Protein AF-A0A9E2PHH6-F1 (afdb_monomer)

Structure (mmCIF, N/CA/C/O backbone):
data_AF-A0A9E2PHH6-F1
#
_entry.id   AF-A0A9E2PHH6-F1
#
loop_
_atom_site.group_PDB
_atom_site.id
_atom_site.type_symbol
_atom_site.label_atom_id
_atom_site.label_alt_id
_atom_site.label_comp_id
_atom_site.label_asym_id
_atom_site.label_entity_id
_atom_site.label_seq_id
_atom_site.pdbx_PDB_ins_code
_atom_site.Cartn_x
_atom_site.Cartn_y
_atom_site.Cartn_z
_atom_site.occupancy
_atom_site.B_iso_or_equiv
_atom_site.auth_seq_id
_atom_site.auth_comp_id
_atom_site.auth_asym_id
_atom_site.auth_atom_id
_atom_site.pdbx_PDB_model_num
ATOM 1 N N . LYS A 1 1 ? -29.167 -20.992 0.117 1.00 62.59 1 LYS A N 1
ATOM 2 C CA . LYS A 1 1 ? -28.133 -21.661 -0.713 1.00 62.59 1 LYS A CA 1
ATOM 3 C C . LYS A 1 1 ? -28.331 -21.208 -2.148 1.00 62.59 1 LYS A C 1
ATOM 5 O O . LYS A 1 1 ? -29.366 -21.529 -2.717 1.00 62.59 1 LYS A O 1
ATOM 10 N N . THR A 1 2 ? -27.399 -20.427 -2.676 1.00 79.56 2 THR A N 1
ATOM 11 C CA . THR A 1 2 ? -27.363 -20.005 -4.081 1.00 79.56 2 THR A CA 1
ATOM 12 C C . THR A 1 2 ? -26.697 -21.092 -4.937 1.00 79.56 2 THR A C 1
ATOM 14 O O . THR A 1 2 ? -25.891 -21.870 -4.412 1.00 79.56 2 THR A O 1
ATOM 17 N N . PRO A 1 3 ? -27.066 -21.237 -6.222 1.00 87.62 3 PRO A N 1
ATOM 18 C CA . PRO A 1 3 ? -26.394 -22.165 -7.129 1.00 87.62 3 PRO A CA 1
ATOM 19 C C . PRO A 1 3 ? -24.990 -21.652 -7.491 1.00 87.62 3 PRO A C 1
ATOM 21 O O . PRO A 1 3 ? -24.702 -20.473 -7.337 1.00 87.62 3 PRO A O 1
ATOM 24 N N . ALA A 1 4 ? -24.128 -22.518 -8.031 1.00 90.12 4 ALA A N 1
ATOM 25 C CA . ALA A 1 4 ? -22.796 -22.116 -8.508 1.00 90.12 4 ALA A CA 1
ATOM 26 C C . ALA A 1 4 ? -22.824 -21.342 -9.847 1.00 90.12 4 ALA A C 1
ATOM 28 O O . ALA A 1 4 ? -21.807 -20.801 -10.266 1.00 90.12 4 ALA A O 1
ATOM 29 N N . CYS A 1 5 ? -23.969 -21.301 -10.535 1.00 92.12 5 CYS A N 1
ATOM 30 C CA . CYS A 1 5 ? -24.151 -20.612 -11.813 1.00 92.12 5 CYS A CA 1
ATOM 31 C C . CYS A 1 5 ? -24.563 -19.142 -11.609 1.00 92.12 5 CYS A C 1
ATOM 33 O O . CYS A 1 5 ? -25.688 -18.750 -11.913 1.00 92.12 5 CYS A O 1
ATOM 35 N N . PHE A 1 6 ? -23.656 -18.342 -11.059 1.00 92.19 6 PHE A N 1
ATOM 36 C CA . PHE A 1 6 ? -23.803 -16.894 -10.928 1.00 92.19 6 PHE A CA 1
ATOM 37 C C . PHE A 1 6 ? -22.434 -16.227 -11.086 1.00 92.19 6 PHE A C 1
ATOM 39 O O . PHE A 1 6 ? -21.400 -16.892 -10.997 1.00 92.19 6 PHE A O 1
ATOM 46 N N . GLU A 1 7 ? -22.426 -14.920 -11.318 1.00 92.44 7 GLU A N 1
ATOM 47 C CA . GLU A 1 7 ? -21.199 -14.129 -11.342 1.00 92.44 7 GLU A CA 1
ATOM 48 C C . GLU A 1 7 ? -20.970 -13.518 -9.952 1.00 92.44 7 GLU A C 1
ATOM 50 O O . GLU A 1 7 ? -21.840 -12.787 -9.466 1.00 92.44 7 GLU A O 1
ATOM 55 N N . PRO A 1 8 ? -19.840 -13.811 -9.281 1.00 91.25 8 PRO A N 1
ATOM 56 C CA . PRO A 1 8 ? -19.563 -13.243 -7.972 1.00 91.25 8 PRO A CA 1
ATOM 57 C C . PRO A 1 8 ? -19.492 -11.719 -8.013 1.00 91.25 8 PRO A C 1
ATOM 59 O O . PRO A 1 8 ? -18.842 -11.139 -8.883 1.00 91.25 8 PRO A O 1
ATOM 62 N N . THR A 1 9 ? -20.087 -11.082 -7.011 1.00 92.56 9 THR A N 1
ATOM 63 C CA . THR A 1 9 ? -19.931 -9.648 -6.763 1.00 92.56 9 THR A CA 1
ATOM 64 C C . THR A 1 9 ? -19.161 -9.468 -5.466 1.00 92.56 9 THR A C 1
ATOM 66 O O . THR A 1 9 ? -19.453 -10.114 -4.463 1.00 92.56 9 THR A O 1
ATOM 69 N N . ILE A 1 10 ? -18.144 -8.612 -5.498 1.00 93.38 10 ILE A N 1
ATOM 70 C CA . ILE A 1 10 ? -17.319 -8.295 -4.333 1.00 93.38 10 ILE A CA 1
ATOM 71 C C . ILE A 1 10 ? -17.466 -6.818 -3.993 1.00 93.38 10 ILE A C 1
ATOM 73 O O . ILE A 1 10 ? -17.485 -5.961 -4.872 1.00 93.38 10 ILE A O 1
ATOM 77 N N . ASP A 1 11 ? -17.524 -6.520 -2.705 1.00 95.25 11 ASP A N 1
ATOM 78 C CA . ASP A 1 11 ? -17.626 -5.176 -2.138 1.00 95.25 11 ASP A CA 1
ATOM 79 C C . ASP A 1 11 ? -16.280 -4.705 -1.552 1.00 95.25 11 ASP A C 1
ATOM 81 O O . ASP A 1 11 ? -16.196 -3.834 -0.688 1.00 95.25 11 ASP A O 1
ATOM 85 N N . TYR A 1 12 ? -15.185 -5.287 -2.033 1.00 96.50 12 TYR A N 1
ATOM 86 C CA . TYR A 1 12 ? -13.823 -4.993 -1.607 1.00 96.50 12 TYR A CA 1
ATOM 87 C C . TYR A 1 12 ? -12.854 -5.024 -2.791 1.00 96.50 12 TYR A C 1
ATOM 89 O O . TYR A 1 12 ? -13.124 -5.575 -3.854 1.00 96.50 12 TYR A O 1
ATOM 97 N N . CYS A 1 13 ? -11.675 -4.443 -2.595 1.00 97.69 13 CYS A N 1
ATOM 98 C CA . CYS A 1 13 ? -10.544 -4.550 -3.505 1.00 97.69 13 CYS A CA 1
ATOM 99 C C . CYS A 1 13 ? -9.612 -5.684 -3.067 1.00 97.69 13 CYS A C 1
ATOM 101 O O . CYS A 1 13 ? -9.272 -5.805 -1.888 1.00 97.69 13 CYS A O 1
ATOM 103 N N . VAL A 1 14 ? -9.121 -6.455 -4.038 1.00 98.25 14 VAL A N 1
ATOM 104 C CA . VAL A 1 14 ? -8.064 -7.453 -3.837 1.00 98.25 14 VAL A CA 1
ATOM 105 C C . VAL A 1 14 ? -6.812 -6.999 -4.579 1.00 98.25 14 VAL A C 1
ATOM 107 O O . VAL A 1 14 ? -6.861 -6.710 -5.773 1.00 98.25 14 VAL A O 1
ATOM 110 N N . VAL A 1 15 ? -5.680 -6.925 -3.880 1.00 98.69 15 VAL A N 1
ATOM 111 C CA . VAL A 1 15 ? -4.382 -6.567 -4.464 1.00 98.69 15 VAL A CA 1
ATOM 112 C C . VAL A 1 15 ? -3.425 -7.736 -4.305 1.00 98.69 15 VAL A C 1
ATOM 114 O O . VAL A 1 15 ? -3.178 -8.198 -3.191 1.00 98.69 15 VAL A O 1
ATOM 117 N N . LYS A 1 16 ? -2.855 -8.183 -5.427 1.00 98.56 16 LYS A N 1
ATOM 118 C CA . LYS A 1 16 ? -1.782 -9.176 -5.473 1.00 98.56 16 LYS A CA 1
ATOM 119 C C . LYS A 1 16 ? -0.459 -8.506 -5.825 1.00 98.56 16 LYS A C 1
ATOM 121 O O . LYS A 1 16 ? -0.397 -7.715 -6.764 1.00 98.56 16 LYS A O 1
ATOM 126 N N . ILE A 1 17 ? 0.612 -8.854 -5.112 1.00 98.50 17 ILE A N 1
ATOM 127 C CA . ILE A 1 17 ? 1.973 -8.381 -5.396 1.00 98.50 17 ILE A CA 1
ATOM 128 C C . ILE A 1 17 ? 2.911 -9.589 -5.540 1.00 98.50 17 ILE A C 1
ATOM 130 O O . ILE A 1 17 ? 2.931 -10.450 -4.661 1.00 98.50 17 ILE A O 1
ATOM 134 N N . PRO A 1 18 ? 3.677 -9.702 -6.641 1.00 98.19 18 PRO A N 1
ATOM 135 C CA . PRO A 1 18 ? 4.663 -10.769 -6.799 1.00 98.19 18 PRO A CA 1
ATOM 136 C C . PRO A 1 18 ? 5.875 -10.576 -5.871 1.00 98.19 18 PRO A C 1
ATOM 138 O O . PRO A 1 18 ? 6.358 -9.459 -5.683 1.00 98.19 18 PRO A O 1
ATOM 141 N N . ARG A 1 19 ? 6.415 -11.683 -5.348 1.00 97.56 19 ARG A N 1
ATOM 142 C CA . ARG A 1 19 ? 7.656 -11.737 -4.561 1.00 97.56 19 ARG A CA 1
ATOM 143 C C . ARG A 1 19 ? 8.818 -12.196 -5.442 1.00 97.56 19 ARG A C 1
ATOM 145 O O . ARG A 1 19 ? 8.724 -13.211 -6.129 1.00 97.56 19 ARG A O 1
ATOM 152 N N . PHE A 1 20 ? 9.932 -11.472 -5.387 1.00 97.31 20 PHE A N 1
ATOM 153 C CA . PHE A 1 20 ? 11.174 -11.770 -6.116 1.00 97.31 20 PHE A CA 1
ATOM 154 C C . PHE A 1 20 ? 12.326 -11.939 -5.140 1.00 97.31 20 PHE A C 1
ATOM 156 O O . PHE A 1 20 ? 12.301 -11.270 -4.118 1.00 97.31 20 PHE A O 1
ATOM 163 N N . THR A 1 21 ? 13.337 -12.745 -5.456 1.00 95.44 21 THR A N 1
ATOM 164 C CA . THR A 1 21 ? 14.531 -12.942 -4.607 1.00 95.44 21 THR A CA 1
ATOM 165 C C . THR A 1 21 ? 15.825 -12.736 -5.401 1.00 95.44 21 THR A C 1
ATOM 167 O O . THR A 1 21 ? 16.674 -13.626 -5.460 1.00 95.44 21 THR A O 1
ATOM 170 N N . PHE A 1 22 ? 15.958 -11.594 -6.083 1.00 95.00 22 PHE A N 1
ATOM 171 C CA . PHE A 1 22 ? 17.131 -11.291 -6.918 1.00 95.00 22 PHE A CA 1
ATOM 172 C C . PHE A 1 22 ? 18.436 -11.207 -6.116 1.00 95.00 22 PHE A C 1
ATOM 174 O O . PHE A 1 22 ? 19.499 -11.489 -6.655 1.00 95.00 22 PHE A O 1
ATOM 181 N N . GLU A 1 23 ? 18.362 -10.922 -4.815 1.00 92.38 23 GLU A N 1
ATOM 182 C CA . GLU A 1 23 ? 19.497 -10.947 -3.889 1.00 92.38 23 GLU A CA 1
ATOM 183 C C . GLU A 1 23 ? 20.211 -12.308 -3.830 1.00 92.38 23 GLU A C 1
ATOM 185 O O . GLU A 1 23 ? 21.391 -12.368 -3.498 1.00 92.38 23 GLU A O 1
ATOM 190 N N . LYS A 1 24 ? 19.519 -13.399 -4.188 1.00 94.94 24 LYS A N 1
ATOM 191 C CA . LYS A 1 24 ? 20.097 -14.749 -4.271 1.00 94.94 24 LYS A CA 1
ATOM 192 C C . LYS A 1 24 ? 20.751 -15.047 -5.627 1.00 94.94 24 LYS A C 1
ATOM 194 O O . LYS A 1 24 ? 21.414 -16.070 -5.762 1.00 94.94 24 LYS A O 1
ATOM 199 N N . PHE A 1 25 ? 20.568 -14.176 -6.622 1.00 95.62 25 PHE A N 1
ATOM 200 C CA . PHE A 1 25 ? 21.005 -14.373 -8.007 1.00 95.62 25 PHE A CA 1
ATOM 201 C C . PHE A 1 25 ? 21.677 -13.099 -8.553 1.00 95.62 25 PHE A C 1
ATOM 203 O O . PHE A 1 25 ? 21.131 -12.452 -9.445 1.00 95.62 25 PHE A O 1
ATOM 210 N N . PRO A 1 26 ? 22.867 -12.718 -8.051 1.00 92.88 26 PRO A N 1
ATOM 211 C CA . PRO A 1 26 ? 23.500 -11.434 -8.376 1.00 92.88 26 PRO A CA 1
ATOM 212 C C . PRO A 1 26 ? 23.851 -11.264 -9.862 1.00 92.88 26 PRO A C 1
ATOM 214 O O . PRO A 1 26 ? 23.921 -10.143 -10.353 1.00 92.88 26 PRO A O 1
ATOM 217 N N . SER A 1 27 ? 24.060 -12.363 -10.589 1.00 94.12 27 SER A N 1
ATOM 218 C CA . SER A 1 27 ? 24.339 -12.346 -12.032 1.00 94.12 27 SER A CA 1
ATOM 219 C C . SER A 1 27 ? 23.077 -12.290 -12.900 1.00 94.12 27 SER A C 1
ATOM 221 O O . SER A 1 27 ? 23.186 -12.188 -14.119 1.00 94.12 27 SER A O 1
ATOM 223 N N . ALA A 1 28 ? 21.885 -12.405 -12.307 1.00 93.62 28 ALA A N 1
ATOM 224 C CA . ALA A 1 28 ? 20.632 -12.369 -13.046 1.00 93.62 28 ALA A CA 1
ATOM 225 C C . ALA A 1 28 ? 20.187 -10.924 -13.293 1.00 93.62 28 ALA A C 1
ATOM 227 O O . ALA A 1 28 ? 20.197 -10.095 -12.387 1.00 93.62 28 ALA A O 1
ATOM 228 N N . ASP A 1 29 ? 19.719 -10.637 -14.508 1.00 95.12 29 ASP A N 1
ATOM 229 C CA . ASP A 1 29 ? 19.074 -9.361 -14.820 1.00 95.12 29 ASP A CA 1
ATOM 230 C C . ASP A 1 29 ? 17.739 -9.238 -14.048 1.00 95.12 29 ASP A C 1
ATOM 232 O O . ASP A 1 29 ? 16.829 -10.048 -14.281 1.00 95.12 29 ASP A O 1
ATOM 236 N N . PRO A 1 30 ? 17.571 -8.238 -13.158 1.00 95.56 30 PRO A N 1
ATOM 237 C CA . PRO A 1 30 ? 16.359 -8.066 -12.359 1.00 95.56 30 PRO A CA 1
ATOM 238 C C . PRO A 1 30 ? 15.195 -7.413 -13.126 1.00 95.56 30 PRO A C 1
ATOM 240 O O . PRO A 1 30 ? 14.110 -7.238 -12.564 1.00 95.56 30 PRO A O 1
ATOM 243 N N . THR A 1 31 ? 15.389 -7.041 -14.396 1.00 97.00 31 THR A N 1
ATOM 244 C CA . THR A 1 31 ? 14.356 -6.412 -15.230 1.00 97.00 31 THR A CA 1
ATOM 245 C C . THR A 1 31 ? 13.161 -7.342 -15.415 1.00 97.00 31 THR A C 1
ATOM 247 O O . THR A 1 31 ? 13.316 -8.506 -15.796 1.00 97.00 31 THR A O 1
ATOM 250 N N . LEU A 1 32 ? 11.950 -6.841 -15.165 1.00 97.69 32 LEU A N 1
ATOM 251 C CA . LEU A 1 32 ? 10.727 -7.617 -15.369 1.00 97.69 32 LEU A CA 1
ATOM 252 C C . LEU A 1 32 ? 10.324 -7.568 -16.843 1.00 97.69 32 LEU A C 1
ATOM 254 O O . LEU A 1 32 ? 10.205 -6.494 -17.433 1.00 97.69 32 LEU A O 1
ATOM 258 N N . THR A 1 33 ? 10.108 -8.741 -17.428 1.00 96.62 33 THR A N 1
ATOM 259 C CA . THR A 1 33 ? 9.721 -8.912 -18.832 1.00 96.62 33 THR A CA 1
ATOM 260 C C . THR A 1 33 ? 8.485 -9.808 -18.913 1.00 96.62 33 THR A C 1
ATOM 262 O O . THR A 1 33 ? 7.839 -10.083 -17.904 1.00 96.62 33 THR A O 1
ATOM 265 N N . VAL A 1 34 ? 8.143 -10.277 -20.113 1.00 96.94 34 VAL A N 1
ATOM 266 C CA . VAL A 1 34 ? 7.065 -11.257 -20.314 1.00 96.94 34 VAL A CA 1
ATOM 267 C C . VAL A 1 34 ? 7.364 -12.622 -19.679 1.00 96.94 34 VAL A C 1
ATOM 269 O O . VAL A 1 34 ? 6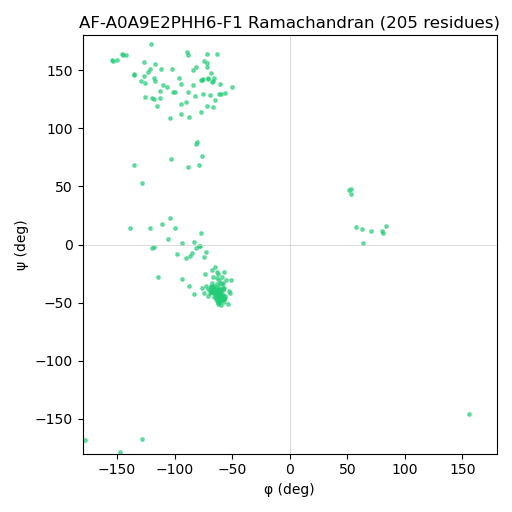.442 -13.398 -19.453 1.00 96.94 34 VAL A O 1
ATOM 272 N N . SER A 1 35 ? 8.635 -12.922 -19.386 1.00 97.00 35 SER A N 1
ATOM 273 C CA . SER A 1 35 ? 9.028 -14.163 -18.717 1.00 97.00 35 SER A CA 1
ATOM 274 C C . SER A 1 35 ? 8.998 -13.994 -17.199 1.00 97.00 35 SER A C 1
ATOM 276 O O . SER A 1 35 ? 9.545 -13.028 -16.654 1.00 97.00 35 SER A O 1
ATOM 278 N N . MET A 1 36 ? 8.359 -14.940 -16.509 1.00 97.25 36 MET A N 1
ATOM 279 C CA . MET A 1 36 ? 8.166 -14.878 -15.064 1.00 97.25 36 MET A CA 1
ATOM 280 C C . MET A 1 36 ? 9.495 -15.050 -14.315 1.00 97.25 36 MET A C 1
ATOM 282 O O . MET A 1 36 ? 10.226 -16.012 -14.529 1.00 97.25 36 MET A O 1
ATOM 286 N N . LYS A 1 37 ? 9.774 -14.122 -13.391 1.00 97.56 37 LYS A N 1
ATOM 287 C CA . LYS A 1 37 ? 10.934 -14.161 -12.476 1.00 97.56 37 LYS A CA 1
ATOM 288 C C . LYS A 1 37 ? 10.540 -14.184 -10.992 1.00 97.56 37 LYS A C 1
ATOM 290 O O . LYS A 1 37 ? 11.406 -14.218 -10.123 1.00 97.56 37 LYS A O 1
ATOM 295 N N . SER A 1 38 ? 9.245 -14.104 -10.683 1.00 96.94 38 SER A N 1
ATOM 296 C CA . SER A 1 38 ? 8.741 -14.146 -9.308 1.00 96.94 38 SER A CA 1
ATOM 297 C C . SER A 1 38 ? 8.793 -15.563 -8.747 1.00 96.94 38 SER A C 1
ATOM 299 O O . SER A 1 38 ? 8.478 -16.517 -9.452 1.00 96.94 38 SER A O 1
ATOM 301 N N . VAL A 1 39 ? 9.127 -15.683 -7.465 1.00 97.25 39 VAL A N 1
ATOM 302 C CA . VAL A 1 39 ? 9.179 -16.960 -6.730 1.00 97.25 39 VAL A CA 1
ATOM 303 C C . VAL A 1 39 ? 7.914 -17.225 -5.912 1.00 97.25 39 VAL A C 1
ATOM 305 O O . VAL A 1 39 ? 7.752 -18.302 -5.352 1.00 97.25 39 VAL A O 1
ATOM 308 N N . GLY A 1 40 ? 7.026 -16.237 -5.823 1.00 97.44 40 GLY A N 1
ATOM 309 C CA . GLY A 1 40 ? 5.767 -16.332 -5.102 1.00 97.44 40 GLY A CA 1
ATOM 310 C C . GLY A 1 40 ? 4.955 -15.052 -5.228 1.00 97.44 40 GLY A C 1
ATOM 311 O O . GLY A 1 40 ? 5.268 -14.164 -6.028 1.00 97.44 40 GLY A O 1
ATOM 312 N N . GLU A 1 41 ? 3.917 -14.945 -4.413 1.00 98.06 41 GLU A N 1
ATOM 313 C CA . GLU A 1 41 ? 3.014 -13.805 -4.385 1.00 98.06 41 GLU A CA 1
ATOM 314 C C . GLU A 1 41 ? 2.350 -13.649 -3.025 1.00 98.06 41 GLU A C 1
ATOM 316 O O . GLU A 1 41 ? 2.257 -14.593 -2.246 1.00 98.06 41 GLU A O 1
ATOM 321 N N . VAL A 1 42 ? 1.879 -12.436 -2.766 1.00 98.19 42 VAL A N 1
ATOM 322 C CA . VAL A 1 42 ? 1.044 -12.115 -1.613 1.00 98.19 42 VAL A CA 1
ATOM 323 C C . VAL A 1 42 ? -0.250 -11.497 -2.101 1.00 98.19 42 VAL A C 1
ATOM 325 O O . VAL A 1 42 ? -0.263 -10.801 -3.118 1.00 98.19 42 VAL A O 1
ATOM 328 N N . MET A 1 43 ? -1.325 -11.736 -1.361 1.00 98.31 43 MET A N 1
ATOM 329 C CA . MET A 1 43 ? -2.646 -11.187 -1.629 1.00 98.31 43 MET A CA 1
ATOM 330 C C . MET A 1 43 ? -3.146 -10.463 -0.384 1.00 98.31 43 MET A C 1
ATOM 332 O O . MET A 1 43 ? -3.000 -10.963 0.731 1.00 98.31 43 MET A O 1
ATOM 336 N N . ALA A 1 44 ? -3.772 -9.306 -0.573 1.00 98.38 44 ALA A N 1
ATOM 337 C CA . ALA A 1 44 ? -4.476 -8.612 0.490 1.00 98.38 44 ALA A CA 1
ATOM 338 C C . ALA A 1 44 ? -5.838 -8.097 0.030 1.00 98.38 44 ALA A C 1
ATOM 340 O O . ALA A 1 44 ? -6.005 -7.675 -1.113 1.00 98.38 44 ALA A O 1
ATOM 341 N N . ILE A 1 45 ? -6.784 -8.095 0.966 1.00 98.44 45 ILE A N 1
ATOM 342 C CA . ILE A 1 45 ? -8.148 -7.596 0.785 1.00 98.44 45 ILE A CA 1
ATOM 343 C C . ILE A 1 45 ? -8.308 -6.309 1.595 1.00 98.44 45 ILE A C 1
ATOM 345 O O . ILE A 1 45 ? -7.846 -6.252 2.735 1.00 98.44 45 ILE A O 1
ATOM 349 N N . GLY A 1 46 ? -8.953 -5.291 1.039 1.00 97.88 46 GLY A N 1
ATOM 350 C CA . GLY A 1 46 ? -9.332 -4.066 1.749 1.00 97.88 46 GLY A CA 1
ATOM 351 C C . GLY A 1 46 ? -10.558 -3.425 1.111 1.00 97.88 46 GLY A C 1
ATOM 352 O O . GLY A 1 46 ? -10.835 -3.668 -0.060 1.00 97.88 46 GLY A O 1
ATOM 353 N N . ARG A 1 47 ? -11.291 -2.590 1.850 1.00 97.00 47 ARG A N 1
ATOM 354 C CA . ARG A 1 47 ? -12.487 -1.896 1.324 1.00 97.00 47 ARG A CA 1
ATOM 355 C C . ARG A 1 47 ? -12.139 -0.868 0.256 1.00 97.00 47 ARG A C 1
ATOM 357 O O . ARG A 1 47 ? -12.952 -0.537 -0.597 1.00 97.00 47 ARG A O 1
ATOM 364 N N . THR A 1 48 ? -10.893 -0.404 0.259 1.00 98.06 48 THR A N 1
ATOM 365 C CA . THR A 1 48 ? -10.351 0.475 -0.775 1.00 98.06 48 THR A CA 1
ATOM 366 C C . THR A 1 48 ? -9.063 -0.094 -1.358 1.00 98.06 48 THR A C 1
ATOM 368 O O . THR A 1 48 ? -8.330 -0.841 -0.704 1.00 98.06 48 THR A O 1
ATOM 371 N N . PHE A 1 49 ? -8.728 0.322 -2.581 1.00 98.56 49 PHE A N 1
ATOM 372 C CA . PHE A 1 49 ? -7.446 -0.023 -3.198 1.00 98.56 49 PHE A CA 1
ATOM 373 C C . PHE A 1 49 ? -6.247 0.424 -2.349 1.00 98.56 49 PHE A C 1
ATOM 375 O O . PHE A 1 49 ? -5.260 -0.300 -2.260 1.00 98.56 49 PHE A O 1
ATOM 382 N N . LYS A 1 50 ? -6.329 1.589 -1.694 1.00 98.56 50 LYS A N 1
ATOM 383 C CA . LYS A 1 50 ? -5.239 2.124 -0.860 1.00 98.56 50 LYS A CA 1
ATOM 384 C C . LYS A 1 50 ? -4.958 1.217 0.330 1.00 98.56 50 LYS A C 1
ATOM 386 O O . LYS A 1 50 ? -3.806 0.856 0.570 1.00 98.56 50 LYS A O 1
ATOM 391 N N . GLU A 1 51 ? -6.025 0.803 1.011 1.00 98.69 51 GLU A N 1
ATOM 392 C CA . GLU A 1 51 ? -5.940 -0.135 2.121 1.00 98.69 51 GLU A CA 1
ATOM 393 C C . GLU A 1 51 ? -5.334 -1.469 1.671 1.00 98.69 51 GLU A C 1
ATOM 395 O O . GLU A 1 51 ? -4.350 -1.934 2.251 1.00 98.69 51 GLU A O 1
ATOM 400 N N . ALA A 1 52 ? -5.885 -2.058 0.604 1.00 98.56 52 ALA A N 1
ATOM 401 C CA . ALA A 1 52 ? -5.431 -3.337 0.069 1.00 98.56 52 ALA A CA 1
ATOM 402 C C . ALA A 1 52 ? -3.964 -3.283 -0.399 1.00 98.56 52 ALA A C 1
ATOM 404 O O . ALA A 1 52 ? -3.191 -4.194 -0.104 1.00 98.56 52 ALA A O 1
ATOM 405 N N . LEU A 1 53 ? -3.543 -2.197 -1.055 1.00 98.75 53 LEU A N 1
ATOM 406 C CA . LEU A 1 53 ? -2.166 -1.999 -1.508 1.00 98.75 53 LEU A CA 1
ATOM 407 C C . LEU A 1 53 ? -1.185 -1.950 -0.332 1.00 98.75 53 LEU A C 1
ATOM 409 O O . LEU A 1 53 ? -0.177 -2.657 -0.345 1.00 98.75 53 LEU A O 1
ATOM 413 N N . GLN A 1 54 ? -1.468 -1.146 0.698 1.00 98.62 54 GLN A N 1
ATOM 414 C CA . GLN A 1 54 ? -0.580 -1.053 1.861 1.00 98.62 54 GLN A CA 1
ATOM 415 C C . GLN A 1 54 ? -0.544 -2.354 2.669 1.00 98.62 54 GLN A C 1
ATOM 417 O O . GLN A 1 54 ? 0.505 -2.709 3.211 1.00 98.62 54 GLN A O 1
ATOM 422 N N . LYS A 1 55 ? -1.658 -3.097 2.722 1.00 98.56 55 LYS A N 1
ATOM 423 C CA . LYS A 1 55 ? -1.707 -4.460 3.273 1.00 98.56 55 LYS A CA 1
ATOM 424 C C . LYS A 1 55 ? -0.810 -5.415 2.494 1.00 98.56 55 LYS A C 1
ATOM 426 O O . LYS A 1 55 ? 0.029 -6.072 3.098 1.00 98.56 55 LYS A O 1
ATOM 431 N N . ALA A 1 56 ? -0.930 -5.444 1.171 1.00 98.50 56 ALA A N 1
ATOM 432 C CA . ALA A 1 56 ? -0.118 -6.320 0.337 1.00 98.50 56 ALA A CA 1
ATOM 433 C C . ALA A 1 56 ? 1.382 -5.999 0.459 1.00 98.50 56 ALA A C 1
ATOM 435 O O . ALA A 1 56 ? 2.193 -6.911 0.586 1.00 98.50 56 ALA A O 1
ATOM 436 N N . LEU A 1 57 ? 1.757 -4.714 0.490 1.00 98.38 57 LEU A N 1
ATOM 437 C CA . LEU A 1 57 ? 3.158 -4.297 0.616 1.00 98.38 57 LEU A CA 1
ATOM 438 C C . LEU A 1 57 ? 3.791 -4.735 1.938 1.00 98.38 57 LEU A C 1
ATOM 440 O O . LEU A 1 57 ? 4.915 -5.234 1.929 1.00 98.38 57 LEU A O 1
ATOM 444 N N . ARG A 1 58 ? 3.081 -4.590 3.063 1.00 97.62 58 ARG A N 1
ATOM 445 C CA . ARG A 1 58 ? 3.618 -5.021 4.363 1.00 97.62 58 ARG A CA 1
ATOM 446 C C . ARG A 1 58 ? 3.647 -6.537 4.543 1.00 97.62 58 ARG A C 1
ATOM 448 O O . ARG A 1 58 ? 4.467 -7.036 5.297 1.00 97.62 58 ARG A O 1
ATOM 455 N N . SER A 1 59 ? 2.783 -7.262 3.837 1.00 97.38 59 SER A N 1
ATOM 456 C CA . SER A 1 59 ? 2.770 -8.729 3.833 1.00 97.38 59 SER A CA 1
ATOM 457 C C . SER A 1 59 ? 3.813 -9.343 2.898 1.00 97.38 59 SER A C 1
ATOM 459 O O . SER A 1 59 ? 3.926 -10.558 2.845 1.00 97.38 59 SER A O 1
ATOM 461 N N . LEU A 1 60 ? 4.575 -8.538 2.148 1.00 95.69 60 LEU A N 1
ATOM 462 C CA . LEU A 1 60 ? 5.526 -9.026 1.142 1.00 95.69 60 LEU A CA 1
ATOM 463 C C . LEU A 1 60 ? 6.793 -9.675 1.743 1.00 95.69 60 LEU A C 1
ATOM 465 O O . LEU A 1 60 ? 7.608 -10.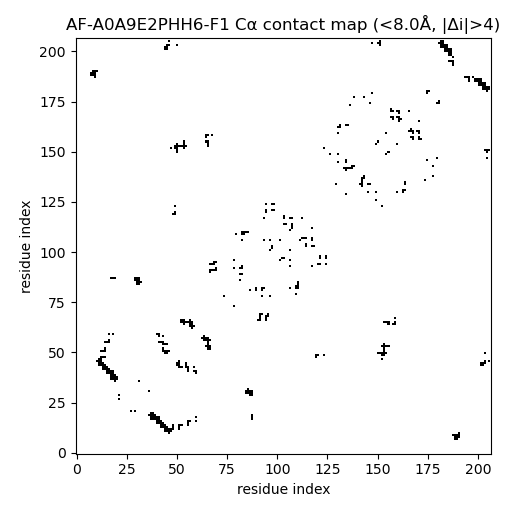223 0.999 1.00 95.69 60 LEU A O 1
ATOM 469 N N . GLU A 1 61 ? 6.974 -9.613 3.068 1.00 94.38 61 GLU A N 1
ATOM 470 C CA . GLU A 1 61 ? 8.107 -10.213 3.795 1.00 94.38 61 GLU A CA 1
ATOM 471 C C . GLU A 1 61 ? 9.477 -9.790 3.224 1.00 94.38 61 GLU A C 1
ATOM 473 O O . GLU A 1 61 ? 10.396 -10.589 3.010 1.00 94.38 61 GLU A O 1
ATOM 478 N N . ILE A 1 62 ? 9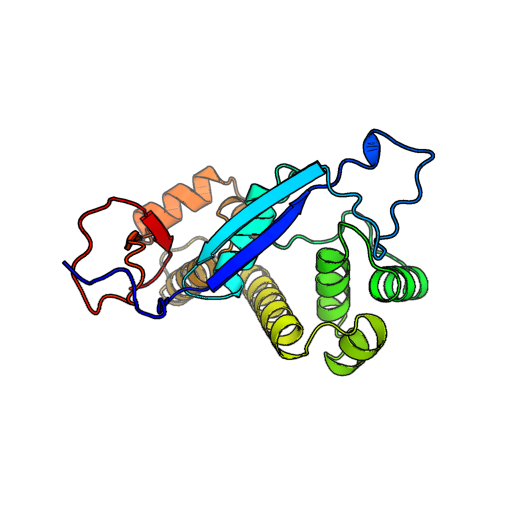.594 -8.494 2.914 1.00 94.06 62 ILE A N 1
ATOM 479 C CA . ILE A 1 62 ? 10.843 -7.822 2.501 1.00 94.06 62 ILE A CA 1
ATOM 480 C C . ILE A 1 62 ? 11.221 -6.661 3.433 1.00 94.06 62 ILE A C 1
ATOM 482 O O . ILE A 1 62 ? 12.056 -5.827 3.088 1.00 94.06 62 ILE A O 1
ATOM 486 N N . GLY A 1 63 ? 10.588 -6.587 4.609 1.00 94.31 63 GLY A N 1
ATOM 487 C CA . GLY A 1 63 ? 10.823 -5.535 5.602 1.00 94.31 63 GLY A CA 1
ATOM 488 C C . GLY A 1 63 ? 10.098 -4.211 5.337 1.00 94.31 63 GLY A C 1
ATOM 489 O O . GLY A 1 63 ? 10.371 -3.230 6.026 1.00 94.31 63 GLY A O 1
ATOM 490 N N . LEU A 1 64 ? 9.177 -4.172 4.367 1.00 96.44 64 LEU A N 1
ATOM 491 C CA . LEU A 1 64 ? 8.263 -3.044 4.191 1.00 96.44 64 LEU A CA 1
ATOM 492 C C . LEU A 1 64 ? 7.154 -3.095 5.242 1.00 96.44 64 LEU A C 1
ATOM 494 O O . LEU A 1 64 ? 6.616 -4.153 5.543 1.00 96.44 64 LEU A O 1
ATOM 498 N N . SER A 1 65 ? 6.762 -1.931 5.744 1.00 97.19 65 SER A N 1
ATOM 499 C CA . SER A 1 65 ? 5.609 -1.745 6.629 1.00 97.19 65 SER A CA 1
ATOM 500 C C . SER A 1 65 ? 4.409 -1.097 5.926 1.00 97.19 65 SER A C 1
ATOM 502 O O . SER A 1 65 ? 3.386 -0.845 6.559 1.00 97.19 65 SER A O 1
ATOM 504 N N . GLY A 1 66 ? 4.512 -0.880 4.613 1.00 97.50 66 GLY A N 1
ATOM 505 C CA . GLY A 1 66 ? 3.494 -0.308 3.736 1.00 97.50 66 GLY A CA 1
ATOM 506 C C . GLY A 1 66 ? 4.158 0.313 2.505 1.00 97.50 66 GLY A C 1
ATOM 507 O O . GLY A 1 66 ? 5.185 -0.184 2.036 1.00 97.50 66 GLY A O 1
ATOM 508 N N . LEU A 1 67 ? 3.602 1.408 1.984 1.00 98.00 67 LEU A N 1
ATOM 509 C CA . LEU A 1 67 ? 4.222 2.164 0.894 1.00 98.00 67 LEU A CA 1
ATOM 510 C C . LEU A 1 67 ? 5.329 3.090 1.428 1.00 98.00 67 LEU A C 1
ATOM 512 O O . LEU A 1 67 ? 5.094 4.246 1.772 1.00 98.00 67 LEU A O 1
ATOM 516 N N . GLU A 1 68 ? 6.551 2.574 1.525 1.00 95.44 68 GLU A N 1
ATOM 517 C CA . GLU A 1 68 ? 7.685 3.287 2.130 1.00 95.44 68 GLU A CA 1
ATOM 518 C C . GLU A 1 68 ? 8.495 4.145 1.152 1.00 95.44 68 GLU A C 1
ATOM 520 O O . GLU A 1 68 ? 8.368 4.039 -0.067 1.00 95.44 68 GLU A O 1
ATOM 525 N N . ASP A 1 69 ? 9.326 5.024 1.712 1.00 95.88 69 ASP A N 1
ATOM 526 C CA . ASP A 1 69 ? 10.324 5.765 0.946 1.00 95.88 69 ASP A CA 1
ATOM 527 C C . ASP A 1 69 ? 11.474 4.846 0.499 1.00 95.88 69 ASP A C 1
ATOM 529 O O . ASP A 1 69 ? 11.760 3.813 1.107 1.00 95.88 69 ASP A O 1
ATOM 533 N N . LEU A 1 70 ? 12.159 5.236 -0.578 1.00 94.75 70 LEU A N 1
ATOM 534 C CA . LEU A 1 70 ? 13.394 4.577 -0.997 1.00 94.75 70 LEU A CA 1
ATOM 535 C C . LEU A 1 70 ? 14.492 4.794 0.054 1.00 94.75 70 LEU A C 1
ATOM 537 O O . LEU A 1 70 ? 14.624 5.883 0.607 1.00 94.75 70 LEU A O 1
ATOM 541 N N . LYS A 1 71 ? 15.335 3.776 0.272 1.00 90.94 71 LYS A N 1
ATOM 542 C CA . LYS A 1 71 ? 16.481 3.864 1.201 1.00 90.94 71 LYS A CA 1
ATOM 543 C C . LYS A 1 71 ? 17.527 4.899 0.774 1.00 90.94 71 LYS A C 1
ATOM 545 O O . LYS A 1 71 ? 18.213 5.458 1.620 1.00 90.94 71 LYS A O 1
ATOM 550 N N . HIS A 1 72 ? 17.647 5.138 -0.530 1.00 91.19 72 HIS A N 1
ATOM 551 C CA . HIS A 1 72 ? 18.567 6.107 -1.118 1.00 91.19 72 HIS A CA 1
ATOM 552 C C . HIS A 1 72 ? 17.785 7.005 -2.073 1.00 91.19 72 HIS A C 1
ATOM 554 O O . HIS A 1 72 ? 16.911 6.513 -2.791 1.00 91.19 72 HIS A O 1
ATOM 560 N N . LYS A 1 73 ? 18.096 8.306 -2.089 1.00 93.56 73 LYS A N 1
ATOM 561 C CA . LYS A 1 73 ? 17.488 9.251 -3.030 1.00 93.56 73 LYS A CA 1
ATOM 562 C C . LYS A 1 73 ? 18.135 9.067 -4.413 1.00 93.56 73 LYS A C 1
ATOM 564 O O . LYS A 1 73 ? 19.328 9.344 -4.529 1.00 93.56 73 LYS A O 1
ATOM 569 N N . PRO A 1 74 ? 17.397 8.601 -5.437 1.00 95.00 74 PRO A N 1
ATOM 570 C CA . PRO A 1 74 ? 17.939 8.473 -6.784 1.00 95.00 74 PRO A CA 1
ATOM 571 C C . PRO A 1 74 ? 18.128 9.851 -7.428 1.00 95.00 74 PRO A C 1
ATOM 573 O O . PRO A 1 74 ? 17.397 10.801 -7.138 1.00 95.00 74 PRO A O 1
ATOM 576 N N . SER A 1 75 ? 19.072 9.947 -8.357 1.00 96.19 75 SER A N 1
ATOM 577 C CA . SER A 1 75 ? 19.139 11.061 -9.304 1.00 96.19 75 SER A CA 1
ATOM 578 C C . SER A 1 75 ? 17.905 11.091 -10.219 1.00 96.19 75 SER A C 1
ATOM 580 O O . SER A 1 75 ? 17.170 10.109 -10.357 1.00 96.19 75 SER A O 1
ATOM 582 N N . SER A 1 76 ? 17.674 12.226 -10.887 1.00 93.44 76 SER A N 1
ATOM 583 C CA . SER A 1 76 ? 16.542 12.378 -11.815 1.00 93.44 76 SER A CA 1
ATOM 584 C C . SER A 1 76 ? 16.572 11.338 -12.941 1.00 93.44 76 SER A C 1
ATOM 586 O O . SER A 1 76 ? 15.533 10.780 -13.298 1.00 93.44 76 SER A O 1
ATOM 588 N N . ASP A 1 77 ? 17.755 11.022 -13.470 1.00 95.44 77 ASP A N 1
ATOM 589 C CA . ASP A 1 77 ? 17.892 10.068 -14.572 1.00 95.44 77 ASP A CA 1
ATOM 590 C C . ASP A 1 77 ? 17.743 8.614 -14.110 1.00 95.44 77 ASP A C 1
ATOM 592 O O . ASP A 1 77 ? 17.069 7.828 -14.782 1.00 95.44 77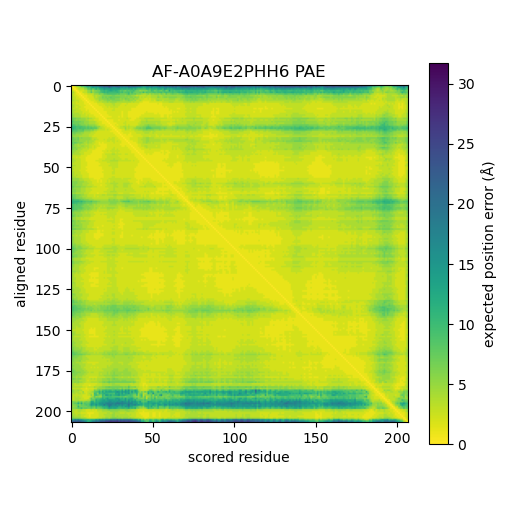 ASP A O 1
ATOM 596 N N . GLU A 1 78 ? 18.255 8.267 -12.925 1.00 96.12 78 GLU A N 1
ATOM 597 C CA . GLU A 1 78 ? 17.989 6.964 -12.303 1.00 96.12 78 GLU A CA 1
ATOM 598 C C . GLU A 1 78 ? 16.493 6.771 -12.043 1.00 96.12 78 GLU A C 1
ATOM 600 O O . GLU A 1 78 ? 15.939 5.721 -12.374 1.00 96.12 78 GLU A O 1
ATOM 605 N N . LEU A 1 79 ? 15.811 7.794 -11.517 1.00 97.31 79 LEU A N 1
ATOM 606 C CA . LEU A 1 79 ? 14.373 7.749 -11.271 1.00 97.31 79 LEU A CA 1
ATOM 607 C C . LEU A 1 79 ? 13.589 7.521 -12.570 1.00 97.31 79 LEU A C 1
ATOM 609 O O . LEU A 1 79 ? 12.750 6.621 -12.626 1.00 97.31 79 LEU A O 1
ATOM 613 N N . LYS A 1 80 ? 13.891 8.273 -13.641 1.00 97.50 80 LYS A N 1
ATOM 614 C CA . LYS A 1 80 ? 13.278 8.052 -14.967 1.00 97.50 80 LYS A CA 1
ATOM 615 C C . LYS A 1 80 ? 13.501 6.626 -15.446 1.00 97.50 80 LYS A C 1
ATOM 617 O O . LYS A 1 80 ? 12.565 6.000 -15.946 1.00 97.50 80 LYS A O 1
ATOM 622 N N . ASN A 1 81 ? 14.720 6.111 -15.295 1.00 97.50 81 ASN A N 1
ATOM 623 C CA . ASN A 1 81 ? 15.055 4.771 -15.745 1.00 97.50 81 ASN A CA 1
ATOM 624 C C . ASN A 1 81 ? 14.294 3.698 -14.953 1.00 97.50 81 ASN A C 1
ATOM 626 O O . ASN A 1 81 ? 13.693 2.821 -15.566 1.00 97.50 81 ASN A O 1
ATOM 630 N N . HIS A 1 82 ? 14.218 3.809 -13.624 1.00 97.62 82 HIS A N 1
ATOM 631 C CA . HIS A 1 82 ? 13.458 2.882 -12.778 1.00 97.62 82 HIS A CA 1
ATOM 632 C C . HIS A 1 82 ? 11.941 2.951 -12.993 1.00 97.62 82 HIS A C 1
ATOM 634 O O . HIS A 1 82 ? 11.247 1.955 -12.789 1.00 97.62 82 HIS A O 1
ATOM 640 N N . LEU A 1 83 ? 11.399 4.096 -13.414 1.00 98.19 83 LEU A N 1
ATOM 641 C CA . LEU A 1 83 ? 9.995 4.198 -13.817 1.00 98.19 83 LEU A CA 1
ATOM 642 C C . LEU A 1 83 ? 9.756 3.563 -15.193 1.00 98.19 83 LEU A C 1
ATOM 644 O O . LEU A 1 83 ? 8.769 2.847 -15.375 1.00 98.19 83 LEU A O 1
ATOM 648 N N . ARG A 1 84 ? 10.665 3.792 -16.148 1.00 98.19 84 ARG A N 1
ATOM 649 C CA . ARG A 1 84 ? 10.561 3.284 -17.522 1.00 98.19 84 ARG A CA 1
ATOM 650 C C . ARG A 1 84 ? 10.780 1.775 -17.606 1.00 98.19 84 ARG A C 1
ATOM 652 O O . ARG A 1 84 ? 10.021 1.095 -18.286 1.00 98.19 84 ARG A O 1
ATOM 659 N N . VAL A 1 85 ? 11.793 1.254 -16.916 1.00 97.88 85 VAL A N 1
ATOM 660 C CA . VAL A 1 85 ? 12.180 -0.162 -16.926 1.00 97.88 85 VAL A CA 1
ATOM 661 C C . VAL A 1 85 ? 11.506 -0.886 -15.752 1.00 97.88 85 VAL A C 1
ATOM 663 O O . VAL A 1 85 ? 11.818 -0.595 -14.591 1.00 97.88 85 VAL A O 1
ATOM 666 N N . PRO A 1 86 ? 10.560 -1.811 -16.011 1.00 97.62 86 PRO A N 1
ATOM 667 C CA . P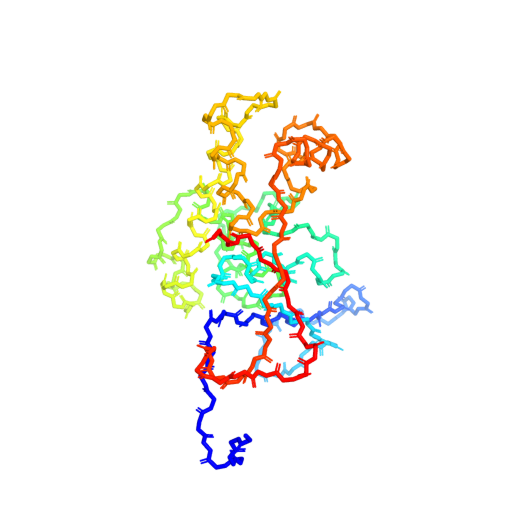RO A 1 86 ? 9.873 -2.551 -14.958 1.00 97.62 86 PRO A CA 1
ATOM 668 C C . PRO A 1 86 ? 10.841 -3.295 -14.027 1.00 97.62 86 PRO A C 1
ATOM 670 O O . PRO A 1 86 ? 11.716 -4.029 -14.479 1.00 97.62 86 PRO A O 1
ATOM 673 N N . ASN A 1 87 ? 10.668 -3.122 -12.716 1.00 96.88 87 ASN A N 1
ATOM 674 C CA . ASN A 1 87 ? 11.489 -3.742 -11.673 1.00 96.88 87 ASN A CA 1
ATOM 675 C C . ASN A 1 87 ? 10.636 -4.079 -10.437 1.00 96.88 87 ASN A C 1
ATOM 677 O O . ASN A 1 87 ? 9.536 -3.545 -10.272 1.00 96.88 87 ASN A O 1
ATOM 681 N N . ALA A 1 88 ? 11.154 -4.945 -9.561 1.00 96.50 88 ALA A N 1
ATOM 682 C CA . ALA A 1 88 ? 10.430 -5.472 -8.399 1.00 96.50 88 ALA A CA 1
ATOM 683 C C . ALA A 1 88 ? 9.939 -4.402 -7.406 1.00 96.50 88 ALA A C 1
ATOM 685 O O . ALA A 1 88 ? 8.931 -4.609 -6.736 1.00 96.50 88 ALA A O 1
ATOM 686 N N . LEU A 1 89 ? 10.623 -3.257 -7.316 1.00 95.62 89 LEU A N 1
ATOM 687 C CA . LEU A 1 89 ? 10.310 -2.185 -6.366 1.00 95.62 89 LEU A CA 1
ATOM 688 C C . LEU A 1 89 ? 9.767 -0.927 -7.055 1.00 95.62 89 LEU A C 1
ATOM 690 O O . LEU A 1 89 ? 9.729 0.142 -6.446 1.00 95.62 89 LEU A O 1
ATOM 694 N N . ARG A 1 90 ? 9.303 -1.031 -8.311 1.00 97.88 90 ARG A N 1
ATOM 695 C CA . ARG A 1 90 ? 8.885 0.129 -9.120 1.00 97.88 90 ARG A CA 1
ATOM 696 C C . ARG A 1 90 ? 7.810 0.983 -8.446 1.00 97.88 90 ARG A C 1
ATOM 698 O O . ARG A 1 90 ? 7.800 2.195 -8.627 1.00 97.88 90 ARG A O 1
ATOM 705 N N . VAL A 1 91 ? 6.947 0.383 -7.626 1.00 98.06 91 VAL A N 1
ATOM 706 C CA . VAL A 1 91 ? 5.932 1.103 -6.838 1.00 98.06 91 VAL A CA 1
ATOM 707 C C . VAL A 1 91 ? 6.538 2.118 -5.855 1.00 98.06 91 VAL A C 1
ATOM 709 O O . VAL A 1 91 ? 5.978 3.198 -5.678 1.00 98.06 91 VAL A O 1
ATOM 712 N N . LEU A 1 92 ? 7.718 1.840 -5.289 1.00 98.25 92 LEU A N 1
ATOM 713 C CA . LEU A 1 92 ? 8.427 2.771 -4.404 1.00 98.25 92 LEU A CA 1
ATOM 714 C C . LEU A 1 92 ? 9.035 3.942 -5.193 1.00 98.25 92 LEU A C 1
ATOM 716 O O . LEU A 1 92 ? 9.009 5.081 -4.736 1.00 98.25 92 LEU A O 1
ATOM 720 N N . TYR A 1 93 ? 9.511 3.691 -6.417 1.00 98.50 93 TYR A N 1
ATOM 721 C CA . TYR A 1 93 ? 9.957 4.757 -7.323 1.00 98.50 93 TYR A CA 1
ATOM 722 C C . TYR A 1 93 ? 8.793 5.641 -7.786 1.00 98.50 93 TYR A C 1
ATOM 724 O O . TYR A 1 93 ? 8.952 6.855 -7.887 1.00 98.50 93 TYR A O 1
ATOM 732 N N . ILE A 1 94 ? 7.606 5.064 -8.009 1.00 98.69 94 ILE A N 1
ATOM 733 C CA . ILE A 1 94 ? 6.381 5.830 -8.296 1.00 98.69 94 ILE A CA 1
ATOM 734 C C . ILE A 1 94 ? 6.040 6.740 -7.117 1.00 98.69 94 ILE A C 1
ATOM 736 O O . ILE A 1 94 ? 5.821 7.932 -7.323 1.00 98.69 94 ILE A O 1
ATOM 740 N N . LYS A 1 95 ? 6.052 6.204 -5.887 1.00 98.38 95 LYS A N 1
ATOM 741 C CA . LYS A 1 95 ? 5.868 7.005 -4.670 1.00 98.38 95 LYS A CA 1
ATOM 742 C C . LYS A 1 95 ? 6.859 8.169 -4.627 1.00 98.38 95 LYS A C 1
ATOM 744 O O . LYS A 1 95 ? 6.443 9.310 -4.454 1.00 98.38 95 LYS A O 1
ATOM 749 N N . HIS A 1 96 ? 8.148 7.888 -4.824 1.00 98.38 96 HIS A N 1
ATOM 750 C CA . HIS A 1 96 ? 9.197 8.903 -4.788 1.00 98.38 96 HIS A CA 1
ATOM 751 C C . HIS A 1 96 ? 8.980 10.005 -5.837 1.00 98.38 96 HIS A C 1
ATOM 753 O O . HIS A 1 96 ? 9.041 11.181 -5.501 1.00 98.38 96 HIS A O 1
ATOM 759 N N . ALA A 1 97 ? 8.640 9.651 -7.080 1.00 98.38 97 ALA A N 1
ATOM 760 C CA . ALA A 1 97 ? 8.361 10.633 -8.129 1.00 98.38 97 ALA A CA 1
ATOM 761 C C . ALA A 1 97 ? 7.168 11.539 -7.789 1.00 98.38 97 ALA A C 1
ATOM 763 O O . ALA A 1 97 ? 7.244 12.755 -7.954 1.00 98.38 97 ALA A O 1
ATOM 764 N N . LEU A 1 98 ? 6.078 10.961 -7.278 1.00 98.38 98 LEU A N 1
ATOM 765 C CA . LEU A 1 98 ? 4.899 11.729 -6.866 1.00 98.38 98 LEU A CA 1
ATOM 766 C C . LEU A 1 98 ? 5.204 12.642 -5.672 1.00 98.38 98 LEU A C 1
ATOM 768 O O . LEU A 1 98 ? 4.702 13.762 -5.621 1.00 98.38 98 LEU A O 1
ATOM 772 N N . LYS A 1 99 ? 6.061 12.193 -4.750 1.00 97.00 99 LYS A N 1
ATOM 773 C CA . LYS A 1 99 ? 6.537 12.989 -3.612 1.00 97.00 99 LYS A CA 1
ATOM 774 C C . LYS A 1 99 ? 7.415 14.167 -4.044 1.00 97.00 99 LYS A C 1
ATOM 776 O O . LYS A 1 99 ? 7.282 15.249 -3.491 1.00 97.00 99 LYS A O 1
ATOM 781 N N . GLU A 1 100 ? 8.241 13.999 -5.076 1.00 96.31 100 GLU A N 1
ATOM 782 C CA . GLU A 1 100 ? 9.011 15.090 -5.705 1.00 96.31 100 GLU A CA 1
ATOM 783 C C . GLU A 1 100 ? 8.139 15.973 -6.635 1.00 96.31 100 GLU A C 1
ATOM 785 O O . GLU A 1 100 ? 8.659 16.790 -7.392 1.00 96.31 100 GLU A O 1
ATOM 790 N N . GLY A 1 101 ? 6.809 15.813 -6.615 1.00 96.94 101 GLY A N 1
ATOM 791 C CA . GLY A 1 101 ? 5.864 16.684 -7.320 1.00 96.94 101 GLY A CA 1
ATOM 792 C C . GLY A 1 101 ? 5.645 16.356 -8.798 1.00 96.94 101 GLY A C 1
ATOM 793 O O . GLY A 1 101 ? 5.109 17.182 -9.539 1.00 96.94 101 GLY A O 1
ATOM 794 N N . TRP A 1 102 ? 6.039 15.170 -9.267 1.00 98.00 102 TRP A N 1
ATOM 795 C CA . TRP A 1 102 ? 5.823 14.792 -10.663 1.00 98.00 102 TRP A CA 1
ATOM 796 C C . TRP A 1 102 ? 4.334 14.635 -10.973 1.00 98.00 102 TRP A C 1
ATOM 798 O O . TRP A 1 102 ? 3.564 14.073 -10.193 1.00 98.00 102 TRP A O 1
ATOM 808 N N . SER A 1 103 ? 3.925 15.079 -12.162 1.00 98.25 103 SER A N 1
ATOM 809 C CA . SER A 1 103 ? 2.538 14.918 -12.602 1.00 98.25 103 SER A CA 1
ATOM 810 C C . SER A 1 103 ? 2.190 13.449 -12.865 1.00 98.25 103 SER A C 1
ATOM 812 O O . SER A 1 103 ? 3.006 12.681 -13.385 1.00 98.25 103 SER A O 1
ATOM 814 N N . ILE A 1 104 ? 0.928 13.083 -12.612 1.00 98.62 104 ILE A N 1
ATOM 815 C CA . ILE A 1 104 ? 0.370 11.764 -12.960 1.00 98.62 104 ILE A CA 1
ATOM 816 C C . ILE A 1 104 ? 0.616 11.439 -14.437 1.00 98.62 104 ILE A C 1
ATOM 818 O O . ILE A 1 104 ? 1.032 10.332 -14.768 1.00 98.62 104 ILE A O 1
ATOM 822 N N . LYS A 1 105 ? 0.435 12.424 -15.327 1.00 98.44 105 LYS A N 1
ATOM 823 C CA . LYS A 1 105 ? 0.688 12.276 -16.766 1.00 98.44 105 LYS A CA 1
ATOM 824 C C . LYS A 1 105 ? 2.149 11.921 -17.058 1.00 98.44 105 LYS A C 1
ATOM 826 O O . LYS A 1 105 ? 2.395 11.043 -17.881 1.00 98.44 105 LYS A O 1
ATOM 831 N N . GLY A 1 106 ? 3.101 12.567 -16.385 1.00 98.12 106 GLY A N 1
ATOM 832 C CA . GLY A 1 106 ? 4.529 12.277 -16.540 1.00 98.12 106 GLY A CA 1
ATOM 833 C C . GLY A 1 106 ? 4.886 10.863 -16.079 1.00 98.12 106 GLY A C 1
ATOM 834 O O . GLY A 1 106 ? 5.553 10.123 -16.801 1.00 98.12 106 GLY A O 1
ATOM 835 N N . VAL A 1 107 ? 4.372 10.442 -14.919 1.00 98.56 107 VAL A N 1
ATOM 836 C CA . VAL A 1 107 ? 4.579 9.073 -14.416 1.00 98.56 107 VAL A CA 1
ATOM 837 C C . VAL A 1 107 ? 3.915 8.043 -15.336 1.00 98.56 107 VAL A C 1
ATOM 839 O O . VAL A 1 107 ? 4.530 7.027 -15.663 1.00 98.56 107 VAL A O 1
ATOM 842 N N . TYR A 1 108 ? 2.702 8.308 -15.825 1.00 98.69 108 TYR A N 1
ATOM 843 C CA . TYR A 1 108 ? 2.002 7.453 -16.788 1.00 98.69 108 TYR A CA 1
ATOM 844 C C . TYR A 1 108 ? 2.787 7.278 -18.092 1.00 98.69 108 TYR A C 1
ATOM 846 O O . TYR A 1 108 ? 2.914 6.161 -18.584 1.00 98.69 108 TYR A O 1
ATOM 854 N N . GLN A 1 109 ? 3.361 8.346 -18.651 1.00 98.56 109 GLN A N 1
ATOM 855 C CA . GLN A 1 109 ? 4.128 8.260 -19.899 1.00 98.56 109 GLN A CA 1
ATOM 856 C C . GLN A 1 109 ? 5.320 7.296 -19.804 1.00 98.56 109 GLN A C 1
ATOM 858 O O . GLN A 1 109 ? 5.630 6.617 -20.785 1.00 98.56 109 GLN A O 1
ATOM 863 N N . LEU A 1 110 ? 5.955 7.211 -18.632 1.00 98.38 110 LEU A N 1
ATOM 864 C CA . LEU A 1 110 ? 7.080 6.308 -18.384 1.00 98.38 110 LEU A CA 1
ATOM 865 C C . LEU A 1 110 ? 6.627 4.893 -18.023 1.00 98.38 110 LEU A C 1
ATOM 867 O O . LEU A 1 110 ? 7.208 3.918 -18.486 1.00 98.38 110 LEU A O 1
ATOM 871 N N . THR A 1 111 ? 5.599 4.781 -17.184 1.00 98.56 111 THR A N 1
ATOM 872 C CA . THR A 1 111 ? 5.208 3.509 -16.565 1.00 98.56 111 THR A CA 1
ATOM 873 C C . THR A 1 111 ? 4.134 2.758 -17.347 1.00 98.56 111 THR A C 1
ATOM 875 O O . THR A 1 111 ? 4.080 1.531 -17.275 1.00 98.56 111 THR A O 1
ATOM 878 N N . ARG A 1 112 ? 3.267 3.484 -18.058 1.00 98.62 112 ARG A N 1
ATOM 879 C CA . ARG A 1 112 ? 1.999 3.013 -18.639 1.00 98.62 112 ARG A CA 1
ATOM 880 C C . ARG A 1 112 ? 1.017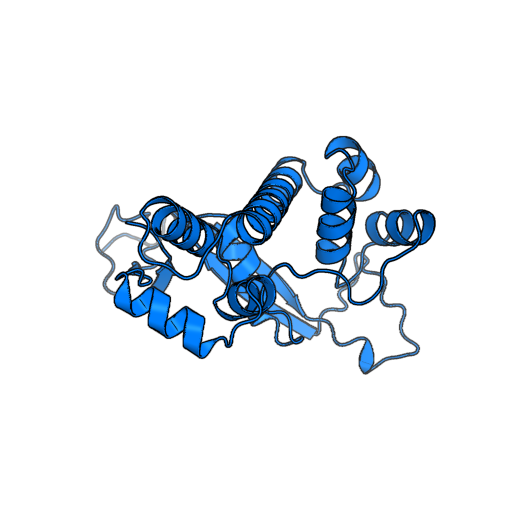 2.417 -17.622 1.00 98.62 112 ARG A C 1
ATOM 882 O O . ARG A 1 112 ? 0.058 1.769 -18.018 1.00 98.62 112 ARG A O 1
ATOM 889 N N . ILE A 1 113 ? 1.231 2.654 -16.324 1.00 98.69 113 ILE A N 1
ATOM 890 C CA . ILE A 1 113 ? 0.275 2.284 -15.272 1.00 98.69 113 ILE A CA 1
ATOM 891 C C . ILE A 1 113 ? -0.882 3.269 -15.316 1.00 98.69 113 ILE A C 1
ATOM 893 O O . ILE A 1 113 ? -0.641 4.475 -15.294 1.00 98.69 113 ILE A O 1
ATOM 897 N N . ASP A 1 114 ? -2.108 2.753 -15.355 1.00 98.75 114 ASP A N 1
ATOM 898 C CA . ASP A 1 114 ? -3.307 3.573 -15.491 1.00 98.75 114 ASP A CA 1
ATOM 899 C C . ASP A 1 114 ? -3.338 4.742 -14.478 1.00 98.75 114 ASP A C 1
ATOM 901 O O . ASP A 1 114 ? -3.032 4.539 -13.290 1.00 98.75 114 ASP A O 1
ATOM 905 N N . PRO A 1 115 ? -3.697 5.966 -14.919 1.00 98.69 115 PRO A N 1
ATOM 906 C CA . PRO A 1 115 ? -3.785 7.138 -14.054 1.00 98.69 115 PRO A CA 1
ATOM 907 C C . PRO A 1 115 ? -4.615 6.938 -12.782 1.00 98.69 115 PRO A C 1
ATOM 909 O O . PRO A 1 115 ? -4.286 7.547 -11.767 1.00 98.69 115 PRO A O 1
ATOM 912 N N . TRP A 1 116 ? -5.636 6.077 -12.790 1.00 98.75 116 TRP A N 1
ATOM 913 C CA . TRP A 1 116 ? -6.447 5.784 -11.610 1.00 98.75 116 TRP A CA 1
ATOM 914 C C . TRP A 1 116 ? -5.614 5.192 -10.464 1.00 98.75 116 TRP A C 1
ATOM 916 O O . TRP A 1 116 ? -5.738 5.620 -9.313 1.00 98.75 116 TRP A O 1
ATOM 926 N N . PHE A 1 117 ? -4.700 4.258 -10.754 1.00 98.81 117 PHE A N 1
ATOM 927 C CA . PHE A 1 117 ? -3.808 3.691 -9.735 1.00 98.81 117 PHE A CA 1
ATOM 928 C C . PHE A 1 117 ? -2.792 4.721 -9.247 1.00 98.81 117 PHE A C 1
ATOM 930 O O . PHE A 1 117 ? -2.530 4.822 -8.048 1.00 98.81 117 PHE A O 1
ATOM 937 N N . LEU A 1 118 ? -2.236 5.508 -10.170 1.00 98.81 118 LEU A N 1
ATOM 938 C CA . LEU A 1 118 ? -1.272 6.556 -9.839 1.00 98.81 118 LEU A CA 1
ATOM 939 C C . LEU A 1 118 ? -1.901 7.632 -8.946 1.00 98.81 118 LEU A C 1
ATOM 941 O O . LEU A 1 118 ? -1.266 8.097 -8.004 1.00 98.81 118 LEU A O 1
ATOM 945 N N . GLU A 1 119 ? -3.160 7.986 -9.197 1.00 98.69 119 GLU A N 1
ATOM 946 C CA . GLU A 1 119 ? -3.920 8.941 -8.394 1.00 98.69 119 GLU A CA 1
ATOM 947 C C . GLU A 1 119 ? -4.178 8.407 -6.979 1.00 98.69 119 GLU A C 1
ATOM 949 O O . GLU A 1 119 ? -3.974 9.118 -5.995 1.00 98.69 119 GLU A O 1
ATOM 954 N N . ASN A 1 120 ? -4.527 7.125 -6.846 1.00 98.75 120 ASN A N 1
ATOM 955 C CA . ASN A 1 120 ? -4.638 6.487 -5.537 1.00 98.75 120 ASN A CA 1
ATOM 956 C C . ASN A 1 120 ? -3.310 6.513 -4.764 1.00 98.75 120 ASN A C 1
ATOM 958 O O . ASN A 1 120 ? -3.312 6.798 -3.567 1.00 98.75 120 ASN A O 1
ATOM 962 N N . ILE A 1 121 ? -2.183 6.255 -5.437 1.00 98.81 121 ILE A N 1
ATOM 963 C CA . ILE A 1 121 ? -0.849 6.346 -4.829 1.00 98.81 121 ILE A CA 1
ATOM 964 C C . ILE A 1 121 ? -0.538 7.794 -4.425 1.00 98.81 121 ILE A C 1
ATOM 966 O O . ILE A 1 121 ? -0.058 8.024 -3.317 1.00 98.81 121 ILE A O 1
ATOM 970 N N . ARG A 1 122 ? -0.865 8.786 -5.264 1.00 98.69 122 ARG A N 1
ATOM 971 C CA . ARG A 1 122 ? -0.682 10.213 -4.950 1.00 98.69 122 ARG A CA 1
ATOM 972 C C . ARG A 1 122 ? -1.466 10.625 -3.706 1.00 98.69 122 ARG A C 1
ATOM 974 O O . ARG A 1 122 ? -0.950 11.378 -2.888 1.00 98.69 122 ARG A O 1
ATOM 981 N N . GLN A 1 123 ? -2.679 10.108 -3.529 1.00 98.69 123 GLN A N 1
ATOM 982 C CA . GLN A 1 123 ? -3.481 10.355 -2.328 1.00 98.69 123 GLN A CA 1
ATOM 983 C C . GLN A 1 123 ? -2.860 9.729 -1.069 1.00 98.69 123 GLN A C 1
ATOM 985 O O . GLN A 1 123 ? -2.915 10.348 -0.011 1.00 98.69 123 GLN A O 1
ATOM 990 N N . ILE A 1 124 ? -2.238 8.545 -1.171 1.00 98.75 124 ILE A N 1
ATOM 991 C CA . ILE A 1 124 ? -1.466 7.957 -0.059 1.00 98.75 124 ILE A CA 1
ATOM 992 C C . ILE A 1 124 ? -0.281 8.862 0.293 1.00 98.75 124 ILE A C 1
ATOM 994 O O . ILE A 1 124 ? -0.090 9.171 1.464 1.00 98.75 124 ILE A O 1
ATOM 998 N N . VAL A 1 125 ? 0.472 9.333 -0.709 1.00 98.56 125 VAL A N 1
ATOM 999 C CA . VAL A 1 125 ? 1.598 10.264 -0.506 1.00 98.56 125 VAL A CA 1
ATOM 1000 C C . VAL A 1 125 ? 1.130 11.568 0.147 1.00 98.56 125 VAL A C 1
ATOM 1002 O O . VAL A 1 125 ? 1.748 12.026 1.099 1.00 98.56 125 VAL A O 1
ATOM 1005 N N . GLY A 1 126 ? 0.014 12.140 -0.308 1.00 98.44 126 GLY A N 1
ATOM 1006 C CA . GLY A 1 126 ? -0.549 13.353 0.288 1.00 98.44 126 GLY A CA 1
ATOM 1007 C C . GLY A 1 126 ? -0.963 13.166 1.749 1.00 98.44 126 GLY A C 1
ATOM 1008 O O . GLY A 1 126 ? -0.665 14.021 2.579 1.00 98.44 126 GLY A O 1
ATOM 1009 N N . LEU A 1 127 ? -1.599 12.035 2.084 1.00 98.62 127 LEU A N 1
ATOM 1010 C CA . LEU A 1 127 ? -1.967 11.739 3.470 1.00 98.62 127 LEU A CA 1
ATOM 1011 C C . LEU A 1 127 ? -0.735 11.475 4.344 1.00 98.62 127 LEU A C 1
ATOM 1013 O O . LEU A 1 127 ? -0.726 11.876 5.500 1.00 98.62 127 LEU A O 1
ATOM 1017 N N . GLU A 1 128 ? 0.309 10.840 3.808 1.00 98.50 128 GLU A N 1
ATOM 1018 C CA . GLU A 1 128 ? 1.580 10.663 4.518 1.00 98.50 128 GLU A CA 1
ATOM 1019 C C . GLU A 1 128 ? 2.194 12.009 4.926 1.00 98.50 128 GLU A C 1
ATOM 1021 O O . GLU A 1 128 ? 2.601 12.167 6.076 1.00 98.50 128 GLU A O 1
ATOM 1026 N N . GLU A 1 129 ? 2.243 12.982 4.014 1.00 98.00 129 GLU A N 1
ATOM 1027 C CA . GLU A 1 129 ? 2.776 14.310 4.330 1.00 98.00 129 GLU A CA 1
ATOM 1028 C C . GLU A 1 129 ? 1.887 15.046 5.344 1.00 98.00 129 GLU A C 1
ATOM 1030 O O . GLU A 1 129 ? 2.412 15.603 6.304 1.00 98.00 129 GLU A O 1
ATOM 1035 N N . GLN A 1 130 ? 0.556 14.940 5.218 1.00 98.12 130 GLN A N 1
ATOM 1036 C CA . GLN A 1 130 ? -0.382 15.472 6.213 1.00 98.12 130 GLN A CA 1
ATOM 1037 C C . GLN A 1 130 ? -0.160 14.850 7.604 1.00 98.12 130 GLN A C 1
ATOM 1039 O O . GLN A 1 130 ? -0.128 15.555 8.609 1.00 98.12 130 GLN A O 1
ATOM 1044 N N . ILE A 1 131 ? 0.029 13.528 7.679 1.00 98.19 131 ILE A N 1
ATOM 1045 C CA . ILE A 1 131 ? 0.318 12.823 8.934 1.00 98.19 131 ILE A CA 1
ATOM 1046 C C . ILE A 1 131 ? 1.606 13.359 9.561 1.00 98.19 131 ILE A C 1
ATOM 1048 O O . ILE A 1 131 ? 1.616 13.669 10.748 1.00 98.19 131 ILE A O 1
ATOM 1052 N N . LYS A 1 132 ? 2.681 13.499 8.781 1.00 97.25 132 LYS A N 1
ATOM 1053 C CA . LYS A 1 132 ? 3.968 13.991 9.295 1.00 97.25 132 LYS A CA 1
ATOM 1054 C C . LYS A 1 132 ? 3.893 15.426 9.817 1.00 97.25 132 LYS A C 1
ATOM 1056 O O . LYS A 1 132 ? 4.618 15.751 10.752 1.00 97.25 132 LYS A O 1
ATOM 1061 N N . SER A 1 133 ? 3.065 16.281 9.216 1.00 97.25 133 SER A N 1
ATOM 1062 C CA . SER A 1 133 ? 2.955 17.689 9.611 1.00 97.25 133 SER A CA 1
ATOM 1063 C C . SER A 1 133 ? 1.950 17.940 10.735 1.00 97.25 133 SER A C 1
ATOM 1065 O O . SER A 1 133 ? 2.169 18.825 11.561 1.00 97.25 133 SER A O 1
ATOM 1067 N N . GLU A 1 134 ? 0.837 17.205 10.759 1.00 97.06 134 GLU A N 1
ATOM 1068 C CA . GLU A 1 134 ? -0.328 17.540 11.588 1.00 97.06 134 GLU A CA 1
ATOM 1069 C C . GLU A 1 134 ? -0.620 16.525 12.693 1.00 97.06 134 GLU A C 1
ATOM 1071 O O . GLU A 1 134 ? -1.186 16.909 13.718 1.00 97.06 134 GLU A O 1
ATOM 1076 N N . LEU A 1 135 ? -0.263 15.246 12.519 1.00 96.75 135 LEU A N 1
ATOM 1077 C CA . LEU A 1 135 ? -0.652 14.212 13.475 1.00 96.75 135 LEU A CA 1
ATOM 1078 C C . LEU A 1 135 ? 0.148 14.361 14.770 1.00 96.75 135 LEU A C 1
ATOM 1080 O O . LEU A 1 135 ? 1.372 14.241 14.792 1.00 96.75 135 LEU A O 1
ATOM 1084 N N . LYS A 1 136 ? -0.565 14.582 15.874 1.00 95.62 136 LYS A N 1
ATOM 1085 C CA . LYS A 1 136 ? 0.011 14.678 17.216 1.00 95.62 136 LYS A CA 1
ATOM 1086 C C . LYS A 1 136 ? -0.543 13.566 18.088 1.00 95.62 136 LYS A C 1
ATOM 1088 O O . LYS A 1 136 ? -1.713 13.210 17.987 1.00 95.62 136 LYS A O 1
ATOM 1093 N N . LEU A 1 137 ? 0.300 13.033 18.966 1.00 94.50 137 LEU A N 1
ATOM 1094 C CA . LEU A 1 137 ? -0.077 11.969 19.893 1.00 94.50 137 LEU A CA 1
ATOM 1095 C C . LEU A 1 137 ? -0.906 12.548 21.058 1.00 94.50 137 LEU A C 1
ATOM 1097 O O . LEU A 1 137 ? -0.385 12.803 22.141 1.00 94.50 137 LEU A O 1
ATOM 1101 N N . ASN A 1 138 ? -2.180 12.851 20.808 1.00 94.81 138 ASN A N 1
ATOM 1102 C CA . ASN A 1 138 ? -3.107 13.441 21.776 1.00 94.81 138 ASN A CA 1
ATOM 1103 C C . ASN A 1 138 ? -4.555 12.955 21.537 1.00 94.81 138 ASN A C 1
ATOM 1105 O O . ASN A 1 138 ? -4.810 12.130 20.662 1.00 94.81 138 ASN A O 1
ATOM 1109 N N . HIS A 1 139 ? -5.510 13.443 22.333 1.00 95.06 139 HIS A N 1
ATOM 1110 C CA . HIS A 1 139 ? -6.938 13.100 22.211 1.00 95.06 139 HIS A CA 1
ATOM 1111 C C . HIS A 1 139 ? -7.751 14.179 21.477 1.00 95.06 139 HIS A C 1
ATOM 1113 O O . HIS A 1 139 ? -8.980 14.193 21.547 1.00 95.06 139 HIS A O 1
ATOM 1119 N N . GLU A 1 140 ? -7.088 15.118 20.797 1.00 96.19 140 GLU A N 1
ATOM 1120 C CA . GLU A 1 140 ? -7.786 16.160 20.048 1.00 96.19 140 GLU A CA 1
ATOM 1121 C C . GLU A 1 140 ? -8.513 15.546 18.853 1.00 96.19 140 GLU A C 1
ATOM 1123 O O . GLU A 1 140 ? -7.973 14.685 18.156 1.00 96.19 140 GLU A O 1
ATOM 1128 N N . LYS A 1 141 ? -9.733 16.022 18.580 1.00 95.38 141 LYS A N 1
ATOM 1129 C CA . LYS A 1 141 ? -10.575 15.498 17.496 1.00 95.38 141 LYS A CA 1
ATOM 1130 C C . LYS A 1 141 ? -9.847 15.464 16.145 1.00 95.38 141 LYS A C 1
ATOM 1132 O O . LYS A 1 141 ? -9.964 14.483 15.425 1.00 95.38 141 LYS A O 1
ATOM 1137 N N . SER A 1 142 ? -9.048 16.486 15.837 1.00 96.25 142 SER A N 1
ATOM 1138 C CA . SER A 1 142 ? -8.216 16.548 14.627 1.00 96.25 142 SER A CA 1
ATOM 1139 C C . SER A 1 142 ? -7.249 15.365 14.505 1.00 96.25 142 SER A C 1
ATOM 1141 O O . SER A 1 142 ? -7.177 14.742 13.448 1.00 96.25 142 SER A O 1
ATOM 1143 N N . SER A 1 143 ? -6.536 15.024 15.581 1.00 96.50 143 SER A N 1
ATOM 1144 C CA . SER A 1 143 ? -5.601 13.894 15.608 1.00 96.50 143 SER A CA 1
ATOM 1145 C C . SER A 1 143 ? -6.326 12.555 15.539 1.00 96.50 143 SER A C 1
ATOM 1147 O O . SER A 1 143 ? -5.869 11.649 14.847 1.00 96.50 143 SER A O 1
ATOM 1149 N N . VAL A 1 144 ? -7.469 12.431 16.222 1.00 97.25 144 VAL A N 1
ATOM 1150 C CA . VAL A 1 144 ? -8.304 11.220 16.197 1.00 97.25 144 VAL A CA 1
ATOM 1151 C C . VAL A 1 144 ? -8.836 10.963 14.785 1.00 97.25 144 VAL A C 1
ATOM 1153 O O . VAL A 1 144 ? -8.682 9.856 14.264 1.00 97.25 144 VAL A O 1
ATOM 1156 N N . ASP A 1 145 ? -9.397 11.988 14.140 1.00 97.38 145 ASP A N 1
ATOM 1157 C CA . ASP A 1 145 ? -9.942 11.904 12.783 1.00 97.38 145 ASP A CA 1
ATOM 1158 C C . ASP A 1 145 ? -8.834 11.584 11.763 1.00 97.38 145 ASP A C 1
ATOM 1160 O O . ASP A 1 145 ? -9.006 10.723 10.895 1.00 97.38 145 ASP A O 1
ATOM 1164 N N . LEU A 1 146 ? -7.659 12.214 11.895 1.00 98.12 146 LEU A N 1
ATOM 1165 C CA . LEU A 1 146 ? -6.513 11.953 11.021 1.00 98.12 146 LEU A CA 1
ATOM 1166 C C . LEU A 1 146 ? -5.933 10.546 11.229 1.00 98.12 146 LEU A C 1
ATOM 1168 O O . LEU A 1 146 ? -5.610 9.870 10.250 1.00 98.12 146 LEU A O 1
ATOM 1172 N N . LEU A 1 147 ? -5.845 10.070 12.475 1.00 98.06 147 LEU A N 1
ATOM 1173 C CA . LEU A 1 147 ? -5.429 8.701 12.780 1.00 98.06 147 LEU A CA 1
ATOM 1174 C C . LEU A 1 147 ? -6.405 7.691 12.171 1.00 98.06 147 LEU A C 1
ATOM 1176 O O . LEU A 1 147 ? -5.966 6.754 11.506 1.00 98.06 147 LEU A O 1
ATOM 1180 N N . LYS A 1 148 ? -7.717 7.892 12.342 1.00 97.75 148 LYS A N 1
ATOM 1181 C CA . LYS A 1 148 ? -8.749 7.029 11.754 1.00 97.75 148 LYS A CA 1
ATOM 1182 C C . LYS A 1 148 ? -8.614 6.965 10.229 1.00 97.75 148 LYS A C 1
ATOM 1184 O O . LYS A 1 148 ? -8.492 5.873 9.675 1.00 97.75 148 LYS A O 1
ATOM 1189 N N . LYS A 1 149 ? -8.493 8.123 9.573 1.00 98.06 149 LYS A N 1
ATOM 1190 C CA . LYS A 1 149 ? -8.270 8.226 8.124 1.00 98.06 149 LYS A CA 1
ATOM 1191 C C . LYS A 1 149 ? -6.979 7.533 7.673 1.00 98.06 149 LYS A C 1
ATOM 1193 O O . LYS A 1 149 ? -6.945 6.883 6.629 1.00 98.06 149 LYS A O 1
ATOM 1198 N N . ALA A 1 150 ? -5.906 7.622 8.461 1.00 98.31 150 ALA A N 1
ATOM 1199 C CA . ALA A 1 150 ? -4.669 6.897 8.181 1.00 98.31 150 ALA A CA 1
ATOM 1200 C C . ALA A 1 150 ? -4.884 5.374 8.208 1.00 98.31 150 ALA A C 1
ATOM 1202 O O . ALA A 1 150 ? -4.382 4.656 7.339 1.00 98.31 150 ALA A O 1
ATOM 1203 N N . LYS A 1 151 ? -5.666 4.867 9.169 1.00 98.38 151 LYS A N 1
ATOM 1204 C CA . LYS A 1 151 ? -6.000 3.439 9.242 1.00 98.38 151 LYS A CA 1
ATOM 1205 C C . LYS A 1 151 ? -6.889 2.987 8.082 1.00 98.38 151 LYS A C 1
ATOM 1207 O O . LYS A 1 151 ? -6.591 1.948 7.498 1.00 98.38 151 LYS A O 1
ATOM 1212 N N . GLU A 1 152 ? -7.873 3.793 7.684 1.00 98.06 152 GLU A N 1
ATOM 1213 C CA . GLU A 1 152 ? -8.709 3.592 6.483 1.00 98.06 152 GLU A CA 1
ATOM 1214 C C . GLU A 1 152 ? -7.878 3.521 5.186 1.00 98.06 152 GLU A C 1
ATOM 1216 O O . GLU A 1 152 ? -8.197 2.774 4.263 1.00 98.06 152 GLU A O 1
ATOM 1221 N N . PHE A 1 153 ? -6.762 4.256 5.111 1.00 98.50 153 PHE A N 1
ATOM 1222 C CA . PHE A 1 153 ? -5.810 4.207 3.988 1.00 98.50 153 PHE A CA 1
ATOM 1223 C C . PHE A 1 153 ? -4.802 3.047 4.098 1.00 98.50 153 PHE A C 1
ATOM 1225 O O . PHE A 1 153 ? -3.902 2.909 3.263 1.00 98.50 153 PHE A O 1
ATOM 1232 N N . GLY A 1 154 ? -4.924 2.208 5.127 1.00 98.25 154 GLY A N 1
ATOM 1233 C CA . GLY A 1 154 ? -4.105 1.021 5.343 1.00 98.25 154 GLY A CA 1
ATOM 1234 C C . GLY A 1 154 ? -2.725 1.265 5.947 1.00 98.25 154 GLY A C 1
ATOM 1235 O O . GLY A 1 154 ? -1.937 0.313 5.962 1.00 98.25 154 GLY A O 1
ATOM 1236 N N . PHE A 1 155 ? -2.424 2.471 6.452 1.00 98.62 155 PHE A N 1
ATOM 1237 C CA . PHE A 1 155 ? -1.142 2.748 7.112 1.00 98.62 155 PHE A CA 1
ATOM 1238 C C . PHE A 1 155 ? -0.964 1.836 8.328 1.00 98.62 155 PHE A C 1
ATOM 1240 O O . PHE A 1 155 ? -1.854 1.715 9.177 1.00 98.62 155 PHE A O 1
ATOM 1247 N N . SER A 1 156 ? 0.186 1.172 8.428 1.00 98.31 156 SER A N 1
ATOM 1248 C CA . SER A 1 156 ? 0.501 0.325 9.580 1.00 98.31 156 SER A CA 1
ATOM 1249 C C . SER A 1 156 ? 0.860 1.156 10.813 1.00 98.31 156 SER A C 1
ATOM 1251 O O . SER A 1 156 ? 1.283 2.306 10.705 1.00 98.31 156 SER A O 1
ATOM 1253 N N . ASP A 1 157 ? 0.714 0.560 12.000 1.00 98.25 157 ASP A N 1
ATOM 1254 C CA . ASP A 1 157 ? 1.137 1.216 13.246 1.00 98.25 157 ASP A CA 1
ATOM 1255 C C . ASP A 1 157 ? 2.656 1.496 13.215 1.00 98.25 157 ASP A C 1
ATOM 1257 O O . ASP A 1 157 ? 3.100 2.516 13.729 1.00 98.25 157 ASP A O 1
ATOM 1261 N N . LEU A 1 158 ? 3.439 0.661 12.515 1.00 98.00 158 LEU A N 1
ATOM 1262 C CA . LEU A 1 158 ? 4.879 0.843 12.327 1.00 98.00 158 LEU A CA 1
ATOM 1263 C C . LEU A 1 158 ? 5.225 2.022 11.397 1.00 98.00 158 LEU A C 1
ATOM 1265 O O . LEU A 1 158 ? 6.171 2.754 11.683 1.00 98.00 158 LEU A O 1
ATOM 1269 N N . GLN A 1 159 ? 4.462 2.258 10.320 1.00 97.75 159 GLN A N 1
ATOM 1270 C CA . GLN A 1 159 ? 4.638 3.463 9.490 1.00 97.75 159 GLN A CA 1
ATOM 1271 C C . GLN A 1 159 ? 4.378 4.729 10.308 1.00 97.75 159 GLN A C 1
ATOM 1273 O O . GLN A 1 159 ? 5.202 5.640 10.322 1.00 97.75 159 GLN A O 1
ATOM 1278 N N . LEU A 1 160 ? 3.255 4.757 11.029 1.00 98.19 160 LEU A N 1
ATOM 1279 C CA . LEU A 1 160 ? 2.877 5.887 11.878 1.00 98.19 160 LEU A CA 1
ATOM 1280 C C . LEU A 1 160 ? 3.912 6.130 12.982 1.00 98.19 160 LEU A C 1
ATOM 1282 O O . LEU A 1 160 ? 4.302 7.269 13.220 1.00 98.19 160 LEU A O 1
ATOM 1286 N N . ALA A 1 161 ? 4.414 5.062 13.602 1.00 97.94 161 ALA A N 1
ATOM 1287 C CA . ALA A 1 161 ? 5.458 5.132 14.617 1.00 97.94 161 ALA A CA 1
ATOM 1288 C C . ALA A 1 161 ? 6.728 5.807 14.079 1.00 97.94 161 ALA A C 1
ATOM 1290 O O . ALA A 1 161 ? 7.276 6.696 14.726 1.00 97.94 161 ALA A O 1
ATOM 1291 N N . ARG A 1 162 ? 7.151 5.459 12.856 1.00 96.44 162 ARG A N 1
ATOM 1292 C CA . ARG A 1 162 ? 8.305 6.092 12.197 1.00 96.44 162 ARG A CA 1
ATOM 1293 C C . ARG A 1 162 ? 8.066 7.566 11.882 1.00 96.44 162 ARG A C 1
ATOM 1295 O O . ARG A 1 162 ? 8.987 8.359 12.032 1.00 96.44 162 ARG A O 1
ATOM 1302 N N . PHE A 1 163 ? 6.855 7.944 11.472 1.00 96.25 163 PHE A N 1
ATOM 1303 C CA . PHE A 1 163 ? 6.525 9.345 11.185 1.00 96.25 163 PHE A CA 1
ATOM 1304 C C . PHE A 1 163 ? 6.509 10.215 12.445 1.00 96.25 163 PHE A C 1
ATOM 1306 O O . PHE A 1 163 ? 6.945 11.359 12.395 1.00 96.25 163 PHE A O 1
ATOM 1313 N N . LEU A 1 164 ? 6.052 9.664 13.572 1.00 96.19 164 LEU A N 1
ATOM 1314 C CA . LEU A 1 164 ? 5.933 10.381 14.845 1.00 96.19 164 LEU A CA 1
ATOM 1315 C C . LEU A 1 164 ? 7.156 10.228 15.763 1.00 96.19 164 LEU A C 1
ATOM 1317 O O . LEU A 1 164 ? 7.144 10.743 16.880 1.00 96.19 164 LEU A O 1
ATOM 1321 N N . ASN A 1 165 ? 8.194 9.509 15.320 1.00 96.25 165 ASN A N 1
ATOM 1322 C CA . ASN A 1 165 ? 9.351 9.133 16.136 1.00 96.25 165 ASN A CA 1
ATOM 1323 C C . ASN A 1 165 ? 8.945 8.459 17.467 1.00 96.25 165 ASN A C 1
ATOM 1325 O O . ASN A 1 165 ? 9.411 8.819 18.548 1.00 96.25 165 ASN A O 1
ATOM 1329 N N . GLN A 1 166 ? 8.024 7.500 17.380 1.00 97.50 166 GLN A N 1
ATOM 1330 C CA . GLN A 1 166 ? 7.497 6.711 18.494 1.00 97.50 166 GLN A CA 1
ATOM 1331 C C . GLN A 1 166 ? 7.757 5.218 18.274 1.00 97.50 166 GLN A C 1
ATOM 1333 O O . GLN A 1 166 ? 8.196 4.793 17.205 1.00 97.50 166 GLN A O 1
ATOM 1338 N N . SER A 1 167 ? 7.459 4.399 19.285 1.00 97.88 167 SER A N 1
ATOM 1339 C CA . SER A 1 167 ? 7.436 2.943 19.124 1.00 97.88 167 SER A CA 1
ATOM 1340 C C . SER A 1 167 ? 6.114 2.474 18.503 1.00 97.88 167 SER A C 1
ATOM 1342 O O . SER A 1 167 ? 5.071 3.106 18.684 1.00 97.88 167 SER A O 1
ATOM 1344 N N . GLU A 1 168 ? 6.130 1.336 17.805 1.00 97.88 168 GLU A N 1
ATOM 1345 C CA . GLU A 1 168 ? 4.904 0.719 17.274 1.00 97.88 168 GLU A CA 1
ATOM 1346 C C . GLU A 1 168 ? 3.894 0.403 18.390 1.00 97.88 168 GLU A C 1
ATOM 1348 O O . GLU A 1 168 ? 2.688 0.582 18.217 1.00 97.88 168 GLU A O 1
ATOM 1353 N N . ASP A 1 169 ? 4.387 -0.026 19.554 1.00 98.25 169 ASP A N 1
ATOM 1354 C CA . ASP A 1 169 ? 3.557 -0.328 20.719 1.00 98.25 169 ASP A CA 1
ATOM 1355 C C . ASP A 1 169 ? 2.855 0.924 21.263 1.00 98.25 169 ASP A C 1
ATOM 1357 O O . ASP A 1 169 ? 1.671 0.874 21.594 1.00 98.25 169 ASP A O 1
ATOM 1361 N N . THR A 1 170 ? 3.540 2.073 21.256 1.00 98.12 170 THR A N 1
ATOM 1362 C CA . THR A 1 170 ? 2.952 3.369 21.621 1.00 98.12 170 THR A CA 1
ATOM 1363 C C . THR A 1 170 ? 1.766 3.707 20.717 1.00 98.12 170 THR A C 1
ATOM 1365 O O . THR A 1 170 ? 0.692 4.043 21.212 1.00 98.12 170 THR A O 1
ATOM 1368 N N . ILE A 1 171 ? 1.923 3.569 19.393 1.00 98.19 171 ILE A N 1
ATOM 1369 C CA . ILE A 1 171 ? 0.837 3.842 18.436 1.00 98.19 171 ILE A CA 1
ATOM 1370 C C . ILE A 1 171 ? -0.320 2.862 18.624 1.00 98.19 171 ILE A C 1
ATOM 1372 O O . ILE A 1 171 ? -1.482 3.266 18.609 1.00 98.19 171 ILE A O 1
ATOM 1376 N N . ARG A 1 172 ? -0.020 1.576 18.834 1.00 97.94 172 ARG A N 1
ATOM 1377 C CA . ARG A 1 172 ? -1.034 0.543 19.073 1.00 97.94 172 ARG A CA 1
ATOM 1378 C C . ARG A 1 172 ? -1.857 0.833 20.330 1.00 97.94 172 ARG A C 1
ATOM 1380 O O . ARG A 1 172 ? -3.080 0.716 20.271 1.00 97.94 172 ARG A O 1
ATOM 1387 N N . LYS A 1 173 ? -1.207 1.215 21.436 1.00 98.06 173 LYS A N 1
ATOM 1388 C CA . LYS A 1 173 ? -1.866 1.591 22.699 1.00 98.06 173 LYS A CA 1
ATOM 1389 C C . LYS A 1 173 ? -2.747 2.819 22.524 1.00 98.06 173 LYS A C 1
ATOM 1391 O O . LYS A 1 173 ? -3.939 2.738 22.796 1.00 98.06 173 LYS A O 1
ATOM 1396 N N . TRP A 1 174 ? -2.197 3.888 21.952 1.00 97.75 174 TRP A N 1
ATOM 1397 C CA . TRP A 1 174 ? -2.938 5.120 21.679 1.00 97.75 174 TRP A CA 1
ATOM 1398 C C . TRP A 1 174 ? -4.184 4.859 20.822 1.00 97.75 174 TRP A C 1
ATOM 1400 O O . TRP A 1 174 ? -5.294 5.277 21.145 1.00 97.75 174 TRP A O 1
ATOM 1410 N N . ARG A 1 175 ? -4.033 4.065 19.758 1.00 97.44 175 ARG A N 1
ATOM 1411 C CA . ARG A 1 175 ? -5.141 3.671 18.889 1.00 97.44 175 ARG A CA 1
ATOM 1412 C C . ARG A 1 175 ? -6.209 2.855 19.639 1.00 97.44 175 ARG A C 1
ATOM 1414 O O . ARG A 1 175 ? -7.402 3.044 19.401 1.00 97.44 175 ARG A O 1
ATOM 1421 N N . ALA A 1 176 ? -5.797 1.956 20.535 1.00 96.19 176 ALA A N 1
ATOM 1422 C CA . ALA A 1 176 ? -6.706 1.151 21.350 1.00 96.19 176 ALA A CA 1
ATOM 1423 C C . ALA A 1 176 ? -7.481 1.990 22.382 1.00 96.19 176 ALA A C 1
ATOM 1425 O O . ALA A 1 176 ? -8.679 1.761 22.545 1.00 96.19 176 ALA A O 1
ATOM 1426 N N . GLU A 1 177 ? -6.825 2.960 23.025 1.00 97.00 177 GLU A N 1
ATOM 1427 C CA . GLU A 1 177 ? -7.434 3.921 23.961 1.00 97.00 177 GLU A CA 1
ATOM 1428 C C . GLU A 1 177 ? -8.503 4.783 23.282 1.00 97.00 177 GLU A C 1
ATOM 1430 O O . GLU A 1 177 ? -9.560 5.033 23.854 1.00 97.00 177 GLU A O 1
ATOM 1435 N N . LEU A 1 178 ? -8.263 5.176 22.029 1.00 96.19 178 LEU A N 1
ATOM 1436 C CA . LEU A 1 178 ? -9.212 5.929 21.205 1.00 96.19 178 LEU A CA 1
ATOM 1437 C C . LEU A 1 178 ? -10.342 5.070 20.609 1.00 96.19 178 LEU A C 1
ATOM 1439 O O . LEU A 1 178 ? -11.187 5.587 19.883 1.00 96.19 178 LEU A O 1
ATOM 1443 N N . GLY A 1 179 ? -10.354 3.757 20.860 1.00 95.56 179 GLY A N 1
ATOM 1444 C CA . GLY A 1 179 ? -11.362 2.848 20.310 1.00 95.56 179 GLY A CA 1
ATOM 1445 C C . GLY A 1 179 ? -11.245 2.598 18.801 1.00 95.56 179 GLY A C 1
ATOM 1446 O O . GLY A 1 179 ? -12.138 1.993 18.218 1.00 95.56 179 GLY A O 1
ATOM 1447 N N . ILE A 1 180 ? -10.146 3.005 18.158 1.00 96.50 180 ILE A N 1
ATOM 1448 C CA . ILE A 1 180 ? -9.936 2.839 16.713 1.00 96.50 180 ILE A CA 1
ATOM 1449 C C . ILE A 1 180 ? -9.446 1.410 16.447 1.00 96.50 180 ILE A C 1
ATOM 1451 O O . ILE A 1 180 ? -8.251 1.115 16.400 1.00 96.50 180 ILE A O 1
ATOM 1455 N N . LYS A 1 181 ? -10.364 0.464 16.295 1.00 95.69 181 LYS A N 1
ATOM 1456 C CA . LYS A 1 181 ? -10.044 -0.951 16.056 1.00 95.69 181 LYS A CA 1
ATOM 1457 C C . LYS A 1 181 ? -10.454 -1.348 14.638 1.00 95.69 181 LYS A C 1
ATOM 1459 O O . LYS A 1 181 ? -11.355 -0.727 14.088 1.00 95.69 181 LYS A O 1
ATOM 1464 N N . PRO A 1 182 ? -9.771 -2.328 14.025 1.00 95.69 182 PRO A N 1
ATOM 1465 C CA . PRO A 1 182 ? -10.262 -2.893 12.784 1.00 95.69 182 PRO A CA 1
ATOM 1466 C C . PRO A 1 182 ? -11.510 -3.732 13.064 1.00 95.69 182 PRO A C 1
ATOM 1468 O O . PRO A 1 182 ? -11.542 -4.482 14.044 1.00 95.69 182 PRO A O 1
ATOM 1471 N N . ASP A 1 183 ? -12.467 -3.666 12.153 1.00 94.31 183 ASP A N 1
ATOM 1472 C CA . ASP A 1 183 ? -13.540 -4.640 12.027 1.00 94.31 183 ASP A CA 1
ATOM 1473 C C . ASP A 1 183 ? -13.107 -5.790 11.119 1.00 94.31 183 ASP A C 1
ATOM 1475 O O . ASP A 1 183 ? -12.136 -5.685 10.363 1.00 94.31 183 ASP A O 1
ATOM 1479 N N . TYR A 1 184 ? -13.831 -6.904 11.190 1.00 94.94 184 TYR A N 1
ATOM 1480 C CA . TYR A 1 184 ? -13.636 -8.052 10.309 1.00 94.94 184 TYR A CA 1
ATOM 1481 C C . TYR A 1 184 ? -14.881 -8.238 9.453 1.00 94.94 184 TYR A C 1
ATOM 1483 O O . TYR A 1 184 ? -15.973 -8.449 9.976 1.00 94.94 184 TYR A O 1
ATOM 1491 N N . LYS A 1 185 ? -14.709 -8.148 8.135 1.00 92.62 185 LYS A N 1
ATOM 1492 C CA . LYS A 1 185 ? -15.775 -8.389 7.158 1.00 92.62 185 LYS A CA 1
ATOM 1493 C C . LYS A 1 185 ? -15.591 -9.769 6.543 1.00 92.62 185 LYS A C 1
ATOM 1495 O O . LYS A 1 185 ? -14.469 -10.283 6.488 1.00 92.62 185 LYS A O 1
ATOM 1500 N N . LEU A 1 186 ? -16.701 -10.372 6.144 1.00 92.31 186 LEU A N 1
ATOM 1501 C CA . LEU A 1 186 ? -16.755 -11.733 5.633 1.00 92.31 186 LEU A CA 1
ATOM 1502 C C . LEU A 1 186 ? -16.711 -11.721 4.101 1.00 92.31 186 LEU A C 1
ATOM 1504 O O . LEU A 1 186 ? -17.266 -10.837 3.462 1.00 92.31 186 LEU A O 1
ATOM 1508 N N . VAL A 1 187 ? -16.028 -12.697 3.515 1.00 91.50 187 VAL A N 1
ATOM 1509 C CA . VAL A 1 187 ? -16.022 -12.946 2.073 1.00 91.50 187 VAL A CA 1
ATOM 1510 C C . VAL A 1 187 ? -17.196 -13.861 1.736 1.00 91.50 187 VAL A C 1
ATOM 1512 O O . VAL A 1 187 ? -17.180 -15.041 2.085 1.00 91.50 187 VAL A O 1
ATOM 1515 N N . ASP A 1 188 ? -18.210 -13.319 1.064 1.00 86.06 188 ASP A N 1
ATOM 1516 C CA . ASP A 1 188 ? -19.496 -13.993 0.824 1.00 86.06 188 ASP A CA 1
ATOM 1517 C C . ASP A 1 188 ? -19.826 -14.239 -0.656 1.00 86.06 188 ASP A C 1
ATOM 1519 O O . ASP A 1 188 ? -20.848 -14.852 -0.956 1.00 86.06 188 ASP A O 1
ATOM 1523 N N . THR A 1 189 ? -18.969 -13.792 -1.582 1.00 83.88 189 THR A N 1
ATOM 1524 C CA . THR A 1 189 ? -19.131 -13.869 -3.052 1.00 83.88 189 THR A CA 1
ATOM 1525 C C . THR A 1 189 ? -20.307 -13.084 -3.647 1.00 83.88 189 THR A C 1
ATOM 1527 O O . THR A 1 189 ? -20.488 -13.118 -4.864 1.00 83.88 189 THR A O 1
ATOM 1530 N N . CYS A 1 190 ? -21.088 -12.371 -2.835 1.00 86.06 190 CYS A N 1
ATOM 1531 C CA . CYS A 1 190 ? -22.330 -11.717 -3.251 1.00 86.06 190 CYS A CA 1
ATOM 1532 C C . CYS A 1 190 ? -22.526 -10.307 -2.670 1.00 86.06 190 CYS A C 1
ATOM 1534 O O . CYS A 1 190 ? -23.627 -9.774 -2.755 1.00 86.06 190 CYS A O 1
ATOM 1536 N N . ALA A 1 191 ? -21.485 -9.693 -2.100 1.00 87.44 191 ALA A N 1
ATOM 1537 C CA . ALA A 1 191 ? -21.532 -8.334 -1.555 1.00 87.44 191 ALA A CA 1
ATOM 1538 C C . ALA A 1 191 ? -22.675 -8.143 -0.537 1.00 87.44 191 ALA A C 1
ATOM 1540 O O . ALA A 1 191 ? -23.453 -7.193 -0.617 1.00 87.44 191 ALA A O 1
ATOM 1541 N N . ALA A 1 192 ? -22.776 -9.081 0.405 1.00 84.75 192 ALA A N 1
ATOM 1542 C CA . ALA A 1 192 ? -23.789 -9.164 1.452 1.00 84.75 192 ALA A CA 1
ATOM 1543 C C . ALA A 1 192 ? -25.246 -9.337 0.978 1.00 84.75 192 ALA A C 1
ATOM 1545 O O . ALA A 1 192 ? -26.161 -9.207 1.792 1.00 84.75 192 ALA A O 1
ATOM 1546 N N . GLU A 1 193 ? -25.494 -9.677 -0.296 1.00 85.88 193 GLU A N 1
ATOM 1547 C CA . GLU A 1 193 ? -26.848 -9.998 -0.781 1.00 85.88 193 GLU A CA 1
ATOM 1548 C C . GLU A 1 193 ? -27.426 -11.238 -0.077 1.00 85.88 193 GLU A C 1
ATOM 1550 O O . GLU A 1 193 ? -28.616 -11.289 0.243 1.00 85.88 193 GLU A O 1
ATOM 1555 N N . PHE A 1 194 ? -26.575 -12.227 0.211 1.00 83.81 194 PHE A N 1
ATOM 1556 C CA . PHE A 1 194 ? -26.946 -13.455 0.905 1.00 83.81 194 PHE A CA 1
ATOM 1557 C C . PHE A 1 194 ? -26.046 -13.704 2.111 1.00 83.81 194 PHE A C 1
ATOM 1559 O O . PHE A 1 194 ? -24.840 -13.468 2.082 1.00 83.81 194 PHE A O 1
ATOM 1566 N N . GLU A 1 195 ? -26.629 -14.267 3.167 1.00 80.19 195 GLU A N 1
ATOM 1567 C CA . GLU A 1 195 ? -25.866 -14.688 4.337 1.00 80.19 195 GLU A CA 1
ATOM 1568 C C . GLU A 1 195 ? -24.909 -15.833 3.973 1.00 80.19 195 GLU A C 1
ATOM 1570 O O . GLU A 1 195 ? -25.316 -16.884 3.458 1.00 80.19 195 GLU A O 1
ATOM 1575 N N . ALA A 1 196 ? -23.624 -15.631 4.259 1.00 77.44 196 ALA A N 1
ATOM 1576 C CA . ALA A 1 196 ? -22.596 -16.637 4.065 1.00 77.44 196 ALA A CA 1
ATOM 1577 C C . ALA A 1 196 ? -22.224 -17.308 5.391 1.00 77.44 196 ALA A C 1
ATOM 1579 O O . ALA A 1 196 ? -21.942 -16.669 6.400 1.00 77.44 196 ALA A O 1
ATOM 1580 N N . PHE A 1 197 ? -22.191 -18.639 5.361 1.00 78.75 197 PHE A N 1
ATOM 1581 C CA . PHE A 1 197 ? -21.942 -19.477 6.537 1.00 78.75 197 PHE A CA 1
ATOM 1582 C C . PHE A 1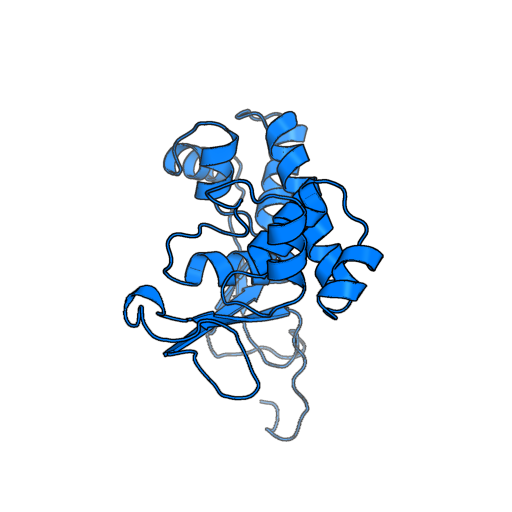 197 ? -20.453 -19.792 6.750 1.00 78.75 197 PHE A C 1
ATOM 1584 O O . PHE A 1 197 ? -20.077 -20.350 7.780 1.00 78.75 197 PHE A O 1
ATOM 1591 N N . THR A 1 198 ? -19.597 -19.492 5.768 1.00 84.31 198 THR A N 1
ATOM 1592 C CA . THR A 1 198 ? -18.171 -19.831 5.809 1.00 84.31 198 THR A CA 1
ATOM 1593 C C . THR A 1 198 ? -17.365 -18.698 6.450 1.00 84.31 198 THR A C 1
ATOM 1595 O O . THR A 1 198 ? -17.383 -17.585 5.930 1.00 84.31 198 THR A O 1
ATOM 1598 N N . PRO A 1 199 ? -16.606 -18.959 7.531 1.00 86.88 199 PRO A N 1
ATOM 1599 C CA . PRO A 1 199 ? -15.856 -17.929 8.248 1.00 86.88 199 PRO A CA 1
ATOM 1600 C C . PRO A 1 199 ? -14.548 -17.552 7.525 1.00 86.88 199 PRO A C 1
ATOM 1602 O O . PRO A 1 199 ? -13.456 -17.841 8.015 1.00 86.88 199 PRO A O 1
ATOM 1605 N N . TYR A 1 200 ? -14.639 -16.911 6.355 1.00 92.81 200 TYR A N 1
ATOM 1606 C CA . TYR A 1 200 ? -13.487 -16.327 5.661 1.00 92.81 200 TYR A CA 1
ATOM 1607 C C . TYR A 1 200 ? -13.491 -14.805 5.822 1.00 92.81 200 TYR A C 1
ATOM 1609 O O . TYR A 1 200 ? -14.329 -14.122 5.245 1.00 92.81 200 TYR A O 1
ATOM 1617 N N . TYR A 1 201 ? -12.558 -14.276 6.619 1.00 94.56 201 TYR A N 1
ATOM 1618 C CA . TYR A 1 201 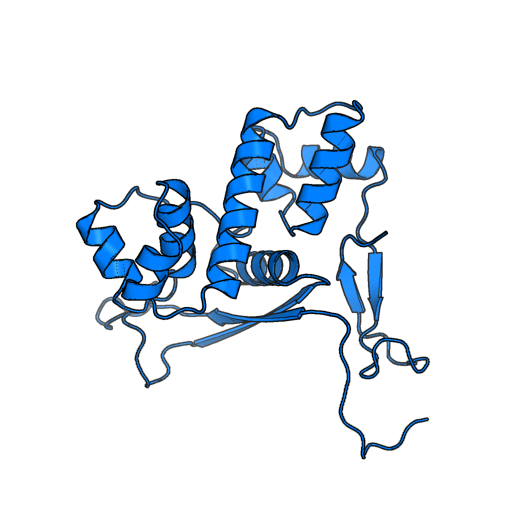? -12.561 -12.871 7.028 1.00 94.56 201 TYR A CA 1
ATOM 1619 C C . TYR A 1 201 ? -11.342 -12.089 6.549 1.00 94.56 201 TYR A C 1
ATOM 1621 O O . TYR A 1 201 ? -10.244 -12.627 6.394 1.00 94.56 201 TYR A O 1
ATOM 1629 N N . TYR A 1 202 ? -11.516 -10.776 6.439 1.00 96.50 202 TYR A N 1
ATOM 1630 C CA . TYR A 1 202 ? -10.425 -9.816 6.332 1.00 96.50 202 TYR A CA 1
ATOM 1631 C C . TYR A 1 202 ? -10.671 -8.618 7.249 1.00 96.50 202 TYR A C 1
ATOM 1633 O O . TYR A 1 202 ? -11.806 -8.194 7.458 1.00 96.50 202 TYR A O 1
ATOM 1641 N N . SER A 1 203 ? -9.590 -8.058 7.794 1.00 97.06 203 SER A N 1
ATOM 1642 C CA . SER A 1 203 ? -9.665 -6.838 8.599 1.00 97.06 203 SER A CA 1
ATOM 1643 C C . SER A 1 203 ? -9.819 -5.589 7.733 1.00 97.06 203 SER A C 1
ATOM 1645 O O . SER A 1 203 ? -9.161 -5.477 6.693 1.00 97.06 203 SER A O 1
ATOM 1647 N N . THR A 1 204 ? -10.617 -4.629 8.185 1.00 97.25 204 THR A N 1
ATOM 1648 C CA . THR A 1 204 ? -10.729 -3.296 7.583 1.00 97.25 204 THR A CA 1
ATOM 1649 C C . THR A 1 204 ? -11.073 -2.247 8.637 1.00 97.25 204 THR A C 1
ATOM 1651 O O . THR A 1 204 ? -11.559 -2.585 9.713 1.00 97.25 204 THR A O 1
ATOM 1654 N N . TYR A 1 205 ? -10.792 -0.979 8.357 1.00 94.69 205 TYR A N 1
ATOM 1655 C CA . TYR A 1 205 ? -11.220 0.144 9.195 1.00 94.69 205 TYR A CA 1
ATOM 1656 C C . TYR A 1 205 ? -12.415 0.832 8.539 1.00 94.69 205 TYR A C 1
ATOM 1658 O O . TYR A 1 205 ? -12.277 1.901 7.965 1.00 94.69 205 TYR A O 1
ATOM 1666 N N . GLU A 1 206 ? -13.580 0.200 8.589 1.00 80.69 206 GLU A N 1
ATOM 1667 C CA . GLU A 1 206 ? -14.834 0.728 8.048 1.00 80.69 206 GLU A CA 1
ATOM 1668 C C . GLU A 1 206 ? -15.822 0.846 9.206 1.00 80.69 206 GLU A C 1
ATOM 1670 O O . GLU A 1 206 ? -15.998 -0.124 9.935 1.00 80.69 206 GLU A O 1
ATOM 1675 N N . SER A 1 207 ? -16.407 2.030 9.407 1.00 56.00 207 SER A N 1
ATOM 1676 C CA . SER A 1 207 ? -17.422 2.266 10.449 1.00 56.00 207 SER A CA 1
ATOM 1677 C C . SER A 1 207 ? -18.818 1.922 9.962 1.00 56.00 207 SER A C 1
ATOM 1679 O O . SER A 1 207 ? -19.113 2.276 8.801 1.00 56.00 207 SER A O 1
#

pLDDT: mean 95.54, std 5.39, range [56.0, 98.81]

Secondary structure (DSSP, 8-state):
---S-S--B-SSEEEEEEE--GGG-TTS-----SS---SEEEEEEESSHHHHHHHHHHTTSSS--SSPPPSS---HHHHHHHHHS--TTHHHHHHHHHHTT--HHHHHHHH---HHHHHHHHHHHHHHHHHHHH--SS--HHHHHHHHHHHHTT--HHHHHHHHT--HHHHHHHHHHTT---EEEE--SBTTSS---S--EEEE---

Sequence (207 aa):
KTPACFEPTIDYCVVKIPRFTFEKFPSADPTLTVSMKSVGEVMAIGRTFKEALQKALRSLEIGLSGLEDLKHKPSSDELKNHLRVPNALRVLYIKHALKEGWSIKGVYQLTRIDPWFLENIRQIVGLEEQIKSELKLNHEKSSVDLLKKAKEFGFSDLQLARFLNQSEDTIRKWRAELGIKPDYKLVDTCAAEFEAFTPYYYSTYES

Solvent-accessible surface area (backbone atoms only — not comparable to full-atom values): 12071 Å² total; per-residue (Å²): 137,82,74,89,90,67,82,74,37,73,74,54,30,77,31,75,45,75,34,67,65,58,89,81,38,83,88,56,81,70,65,60,62,98,64,90,74,59,81,48,70,34,74,20,58,15,74,37,63,49,16,3,45,18,42,21,40,34,62,54,80,76,83,40,53,23,89,55,81,65,98,64,89,69,53,74,66,55,46,52,46,45,44,48,47,48,43,93,60,33,70,36,55,51,50,50,43,45,71,75,66,50,52,61,68,61,53,24,75,44,52,70,53,58,60,69,61,50,48,49,50,44,51,51,54,52,50,50,54,48,43,59,75,65,59,52,102,62,89,48,67,70,27,48,55,49,52,51,52,40,43,43,46,25,56,31,49,56,46,52,9,62,60,68,75,50,50,42,66,57,42,50,49,54,33,54,76,71,65,66,62,71,41,74,47,73,66,52,55,44,59,74,77,51,94,61,89,61,95,43,71,43,63,34,57,71,134

Nearest PDB structures (foldseek):
  1c30-assembly1_A  TM=9.443E-01  e=2.693E-19  Escherichia coli
  1m6v-assembly1_G  TM=9.449E-01  e=5.304E-19  Escherichia coli
  1bxr-assembly1_A  TM=9.444E-01  e=8.818E-19  Escherichia coli
  1jdb-assembly1_B  TM=9.474E-01  e=1.737E-18  Escherichia coli
  1a9x-assembly1_A  TM=9.467E-01  e=1.945E-18  Escherichia coli

Foldseek 3Di:
DDDPPDAFDDQKDK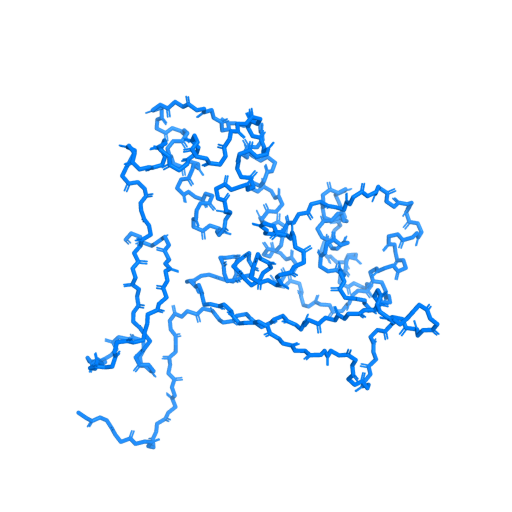DKAFAADCVVPVPDDQFDDPDDRGPGMFMAIENDPLQRQQVRQCVNPPPDNGQDADPDDDDPVVLLVLLQTDGRNSSNSLLNCLLVPHDLVRSCVRNVDDSVVSVLSNVLSVLLVVLLPPADLDDDPSNLVSLLVCQQSNRQLCSSCVSHVHDSVSSVVSCVVSVQFWDKDADASHHPPDDDPDRDIHTYRDD

Mean predicted aligned error: 3.73 Å

Radius of gyration: 18.91 Å; Cα contacts (8 Å, |Δi|>4): 283; chains: 1; bounding box: 52×40×44 Å